Protein 3FG7 (pdb70)

Organism: Homo sapiens (NCBI:txid9606)

InterPro domains:
  IPR003128 Villin headpiece [PF02209] (792-827)
  IPR003128 Villin headpiece [PS51089] (761-827)
  IPR003128 Villin headpiece [SM00153] (792-827)
  IPR007122 Villin/Gelsolin [PR00597] (328-349)
  IPR007122 Villin/Gelsolin [PR00597] (417-433)
  IPR007122 Villin/Gelsolin [PR00597] (442-460)
  IPR007122 Villin/Gelsolin [PR00597] (475-495)
  IPR007122 Villin/Gelsolin [PR00597] (528-548)
  IPR007122 Villin/Gelsolin [PR00597] (587-606)
  IPR007122 Villin/Gelsolin [PR00597] (641-663)
  IPR007122 Villin/Gelsolin [PR00597] (670-689)
  IPR007122 Villin/Gelsolin [PTHR11977] (15-815)
  IPR007122 Villin/Gelsolin [SM00262] (17-114)
  IPR007122 Villin/Gelsolin [SM00262] (135-229)
  IPR007122 Villin/Gelsolin [SM00262] (251-349)
  IPR007122 Villin/Gelsolin [SM00262] (398-495)
  IPR007122 Villin/Gelsolin [SM00262] (515-601)
  IPR007122 Villin/Gelsolin [SM00262] (620-714)
  IPR007123 Gelsolin-like domain [PF00626] (28-108)
  IPR007123 Gelsolin-like domain [PF00626] (147-219)

GO terms:
  GO:0051015 actin filament binding (F, IDA)
  GO:0032432 actin filament bundle (C, IDA)
  GO:0005509 calcium ion binding (F, IDA)
  GO:0005546 phosphatidylinositol-4,5-bisphosphate binding (F, IDA)
  GO:0001726 ruffle (C, IDA)
  GO:0005902 microvillus (C, IDA)
  GO:0030027 lamellipodium (C, IDA)
  GO:0030175 filopodium (C, IDA)
  GO:0009617 response to bacterium (P, IDA)
  GO:0010634 positive regulation of epithelial cell migration (P, IDA)
  GO:0035727 lysophosphatidic acid binding (F, IDA)
  GO:0042803 protein homodimerization activity (F, IDA)
  GO:0030041 actin filament polymerization (P, IDA)
  GO:0030042 actin filament depolymerization (P, IDA)
  GO:0030335 positive regulation of cell migration (P, IDA)
  GO:0032233 positive regulation of actin filament bundle assembly (P, IDA)
  GO:0051014 actin filament severing (P, IDA)
  GO:0051125 regulation of actin nucleation (P, IDA)
  GO:0051693 actin filament capping (P, IDA)
  GO:0060327 cytoplasmic actin-based contraction involved in cell motility (P, IDA)

B-factor: mean 38.8, std 15.21, range [16.57, 81.15]

CATH classification: 3.40.20.10

Foldseek 3Di:
DDDWQKWKWWWDCPVPHTDTDIDPPDAPVVDDQATWMWICRQLAIETEHHVNHDPVRSVVVVVCVLVVQPVPPHPGDPPRYYHYHYPLRHDCVVNVSHPDDDSPDD/DDDWQKWKWWWDCVVPHTDTDIDPPDAPVVDDQATWMWICRQLAIETEHHVNHDPVRSVVVVVCVLVVQPVPPHPGDPPHYYHYHYPLRHDCVVNVSHPDDDSPDD

Solvent-accessible surface area: 12374 Å² total; per-residue (Å²): 187,124,146,50,118,19,118,0,12,21,0,7,27,158,79,64,112,55,55,39,9,55,2,15,58,34,50,10,85,0,4,46,50,78,0,0,0,2,0,9,1,90,84,40,0,2,12,0,24,3,120,115,19,67,109,125,2,72,137,26,0,32,80,22,1,97,110,14,30,153,87,86,58,99,84,20,82,136,144,13,66,60,58,94,3,120,8,52,148,29,46,110,88,0,25,63,84,13,186,73,59,72,108,188,57,102,187,123,147,49,118,18,115,0,11,38,0,7,30,135,92,66,150,55,92,42,74,76,26,108,135,35,66,9,109,47,4,51,48,78,0,0,0,1,0,10,1,95,85,41,1,1,0,0,13,3,120,112,20,68,50,123,2,8,26,25,0,0,31,20,1,43,77,15,30,143,85,85,59,98,84,19,82,138,141,13,65,53,58,57,3,100,8,53,151,29,45,111,87,0,26,64,81,13,189,74,59,70,108,188,57,105

Secondary structure (DSSP, 8-state):
------EEEEEE-TTSS-EEEE-TT--GGG--TTSEEEEE-SS-EEEEE-TT--HHHHHHHHHHHHHHHHHSSSS--TT--EEEEETT---HHHHTTSS---TT--/------EEEEEE-TTSS-EEEE-TT--GGG--TTSEEEEE-SS-EEEEE-TT--HHHHHHHHHHHHHHHHHSSSS--TT--EEEEETT---HHHHTTSS---TT--

Radius of gyration: 18.12 Å; Cα contacts (8 Å, |Δi|>4): 341; chains: 2; bounding box: 54×39×46 Å

Nearest PDB structures (foldseek):
  3fg7-assembly2_B  TM=1.009E+00  e=1.053E-23  Homo sapiens
  3fg6-assembly5_F  TM=9.366E-01  e=2.640E-14  Homo sapiens
  1p8x-assembly2_B  TM=9.468E-01  e=3.195E-14  Homo sapiens
  2fh4-assembly2_B  TM=9.467E-01  e=3.405E-14  Homo sapiens
  8viz-assembly1_G  TM=9.533E-01  e=2.611E-13  Homo sapiens

Sequence (212 aa):
NLVITPRLFECSNKTGRFLATEIPDFNQDDLEEDDVFLLDVWDQVFFWIGKHANEEEKKAAATTAQEYLKTHPSGRDPETPIIVVKQGHEPPTFTGWFLAWDPFKWNLVITPRLFECSNKTGRFLATEIPDFNQDDLEEDDVFLLDVWDQVFFWIGKHANEEEKKAAATTAQEYLKTHPSGRDPETPIIVVKQGHEPPTFTGWFLAWDPFKW

Structure (mmCIF, N/CA/C/O backbone):
data_3FG7
#
_entry.id   3FG7
#
_cell.length_a   47.820
_cell.length_b   47.820
_cell.length_c   98.173
_cell.angle_alpha   90.00
_cell.angle_beta   90.00
_cell.angle_gamma   120.00
#
_symmetry.space_group_name_H-M   'P 31'
#
loop_
_entity.id
_entity.type
_entity.pdbx_description
1 polymer Villin-1
2 water water
#
loop_
_atom_site.group_PDB
_atom_site.id
_atom_site.type_symbol
_atom_site.label_atom_id
_atom_site.label_alt_id
_atom_site.label_comp_id
_atom_site.label_asym_id
_atom_site.label_entity_id
_atom_site.label_seq_id
_atom_site.pdbx_PDB_ins_code
_atom_site.Cartn_x
_atom_site.Cartn_y
_atom_site.Cartn_z
_atom_site.occupancy
_atom_site.B_iso_or_equiv
_atom_site.auth_seq_id
_atom_site.auth_comp_id
_atom_site.auth_asym_id
_atom_site.auth_atom_id
_atom_site.pdbx_PDB_model_num
ATOM 1 N N . ASN A 1 278 ? 11.920 -4.590 25.478 1.00 42.80 614 ASN A N 1
ATOM 2 C CA . ASN A 1 278 ? 10.974 -5.021 24.394 1.00 40.96 614 ASN A CA 1
ATOM 3 C C . ASN A 1 278 ? 10.425 -3.868 23.538 1.00 39.34 614 ASN A C 1
ATOM 4 O O . ASN A 1 278 ? 9.489 -4.056 22.748 1.00 36.94 614 ASN A O 1
ATOM 9 N N . LEU A 1 279 ? 11.001 -2.676 23.689 1.00 37.80 615 LEU A N 1
ATOM 10 C CA . LEU A 1 279 ? 10.533 -1.528 22.913 1.00 37.38 615 LEU A CA 1
ATOM 11 C C . LEU A 1 279 ? 10.953 -1.629 21.455 1.00 36.87 615 LEU A C 1
ATOM 12 O O . LEU A 1 279 ? 12.121 -1.882 21.154 1.00 38.17 615 LEU A O 1
ATOM 17 N N . VAL A 1 280 ? 9.998 -1.467 20.553 1.00 35.44 616 VAL A N 1
ATOM 18 C CA . VAL A 1 280 ? 10.312 -1.436 19.134 1.00 35.24 616 VAL A CA 1
ATOM 19 C C . VAL A 1 280 ? 9.963 -0.047 18.595 1.00 34.50 616 VAL A C 1
ATOM 20 O O . VAL A 1 280 ? 8.804 0.387 18.592 1.00 33.68 616 VAL A O 1
ATOM 24 N N . ILE A 1 281 ? 10.999 0.646 18.147 1.00 34.31 617 ILE A N 1
ATOM 25 C CA . ILE A 1 281 ? 10.911 2.069 17.865 1.00 33.84 617 ILE A CA 1
ATOM 26 C C . ILE A 1 281 ? 11.245 2.300 16.412 1.00 32.83 617 ILE A C 1
ATOM 27 O O . ILE A 1 281 ? 12.368 2.031 16.018 1.00 32.83 617 ILE A O 1
ATOM 32 N N . THR A 1 282 ? 10.267 2.758 15.623 1.00 31.75 618 THR A N 1
ATOM 33 C CA . THR A 1 282 ? 10.536 3.371 14.337 1.00 32.06 618 THR A CA 1
ATOM 34 C C . THR A 1 282 ? 10.653 4.887 14.603 1.00 30.71 618 THR A C 1
ATOM 35 O O . THR A 1 282 ? 9.676 5.536 15.029 1.00 30.63 618 THR A O 1
ATOM 39 N N . PRO A 1 283 ? 11.840 5.454 14.347 1.00 29.51 619 PRO A N 1
ATOM 40 C CA . PRO A 1 283 ? 12.081 6.886 14.608 1.00 28.14 619 PRO A CA 1
ATOM 41 C C . PRO A 1 283 ? 11.195 7.735 13.706 1.00 25.84 619 PRO A C 1
ATOM 42 O O . PRO A 1 283 ? 10.793 7.274 12.641 1.00 24.29 619 PRO A O 1
ATOM 46 N N . ARG A 1 284 ? 10.845 8.939 14.161 1.00 25.37 620 ARG A N 1
ATOM 47 C CA . ARG A 1 284 ? 10.084 9.888 13.371 1.00 26.09 620 ARG A CA 1
ATOM 48 C C . ARG A 1 284 ? 10.933 11.137 13.127 1.00 24.28 620 ARG A C 1
ATOM 49 O O . ARG A 1 284 ? 11.547 11.682 14.072 1.00 23.16 620 ARG A O 1
ATOM 57 N N . LEU A 1 285 ? 10.977 11.577 11.868 1.00 22.83 621 LEU A N 1
ATOM 58 C CA . LEU A 1 285 ? 11.725 12.775 11.504 1.00 21.69 621 LEU A CA 1
ATOM 59 C C . LEU A 1 285 ? 10.757 13.897 11.159 1.00 22.13 621 LEU A C 1
ATOM 60 O O . LEU A 1 285 ? 9.893 13.722 10.317 1.00 21.50 621 LEU A O 1
ATOM 65 N N . PHE A 1 286 ? 10.930 15.050 11.784 1.00 21.90 622 PHE A N 1
ATOM 66 C CA . PHE A 1 286 ? 10.153 16.232 11.437 1.00 23.07 622 PHE A CA 1
ATOM 67 C C . PHE A 1 286 ? 11.033 17.335 10.903 1.00 23.70 622 PHE A C 1
ATOM 68 O O . PHE A 1 286 ? 12.079 17.624 11.478 1.00 23.32 622 PHE A O 1
ATOM 76 N N . GLU A 1 287 ? 10.585 17.972 9.838 1.00 25.02 623 GLU A N 1
ATOM 77 C CA . GLU A 1 287 ? 11.250 19.162 9.330 1.00 27.93 623 GLU A CA 1
ATOM 78 C C . GLU A 1 287 ? 10.512 20.369 9.877 1.00 29.31 623 GLU A C 1
ATOM 79 O O . GLU A 1 287 ? 9.288 20.424 9.820 1.00 29.05 623 GLU A O 1
ATOM 85 N N . CYS A 1 288 ? 11.274 21.322 10.401 1.00 31.00 624 CYS A N 1
ATOM 86 C CA . CYS A 1 288 ? 10.748 22.560 10.934 1.00 34.66 624 CYS A CA 1
ATOM 87 C C . CYS A 1 288 ? 11.251 23.673 10.021 1.00 38.16 624 CYS A C 1
ATOM 88 O O . CYS A 1 288 ? 12.463 23.944 9.971 1.00 38.21 624 CYS A O 1
ATOM 91 N N . SER A 1 289 ? 10.346 24.292 9.272 1.00 43.28 625 SER A N 1
ATOM 92 C CA . SER A 1 289 ? 10.753 25.349 8.334 1.00 48.92 625 SER A CA 1
ATOM 93 C C . SER A 1 289 ? 9.855 26.585 8.330 1.00 52.74 625 SER A C 1
ATOM 94 O O . SER A 1 289 ? 8.626 26.476 8.441 1.00 52.82 625 SER A O 1
ATOM 97 N N . ASN A 1 290 ? 10.495 27.751 8.208 1.00 57.74 626 ASN A N 1
ATOM 98 C CA . ASN A 1 290 ? 9.791 29.033 8.087 1.00 62.60 626 ASN A CA 1
ATOM 99 C C . ASN A 1 290 ? 9.945 29.687 6.704 1.00 65.50 626 ASN A C 1
ATOM 100 O O . ASN A 1 290 ? 9.366 30.751 6.449 1.00 65.95 626 ASN A O 1
ATOM 105 N N . LYS A 1 291 ? 10.709 29.034 5.822 1.00 68.80 627 LYS A N 1
ATOM 106 C CA . LYS A 1 291 ? 10.916 29.492 4.438 1.00 71.82 627 LYS A CA 1
ATOM 107 C C . LYS A 1 291 ? 9.593 29.690 3.683 1.00 73.32 627 LYS A C 1
ATOM 108 O O . LYS A 1 291 ? 9.447 30.638 2.903 1.00 73.74 627 LYS A O 1
ATOM 114 N N . THR A 1 292 ? 8.642 28.791 3.939 1.00 74.77 628 THR A N 1
ATOM 115 C CA . THR A 1 292 ? 7.309 28.799 3.321 1.00 75.85 628 THR A CA 1
ATOM 116 C C . THR A 1 292 ? 6.500 30.087 3.614 1.00 75.99 628 THR A C 1
ATOM 117 O O . THR A 1 292 ? 5.616 30.466 2.842 1.00 76.27 628 THR A O 1
ATOM 121 N N . GLY A 1 293 ? 6.835 30.766 4.710 1.00 75.69 629 GLY A N 1
ATOM 122 C CA . GLY A 1 293 ? 6.111 31.958 5.149 1.00 74.82 629 GLY A CA 1
ATOM 123 C C . GLY A 1 293 ? 5.735 31.819 6.614 1.00 73.89 629 GLY A C 1
ATOM 124 O O . GLY A 1 293 ? 6.259 32.542 7.472 1.00 74.20 629 GLY A O 1
ATOM 125 N N . ARG A 1 294 ? 4.824 30.886 6.896 1.00 72.20 630 ARG A N 1
ATOM 126 C CA . ARG A 1 294 ? 4.491 30.511 8.274 1.00 69.91 630 ARG A CA 1
ATOM 127 C C . ARG A 1 294 ? 5.431 29.406 8.762 1.00 67.09 630 ARG A C 1
ATOM 128 O O . ARG A 1 294 ? 6.334 28.976 8.027 1.00 66.96 630 ARG A O 1
ATOM 136 N N . PHE A 1 295 ? 5.231 28.956 10.000 1.00 63.18 631 PHE A N 1
ATOM 137 C CA . PHE A 1 295 ? 6.070 27.898 10.553 1.00 58.75 631 PHE A CA 1
ATOM 138 C C . PHE A 1 295 ? 5.316 26.599 10.845 1.00 56.31 631 PHE A C 1
ATOM 139 O O . PHE A 1 295 ? 4.405 26.563 11.683 1.00 56.18 631 PHE A O 1
ATOM 147 N N . LEU A 1 296 ? 5.741 25.528 10.171 1.00 52.95 632 LEU A N 1
ATOM 148 C CA . LEU A 1 296 ? 5.192 24.184 10.394 1.00 49.64 632 LEU A CA 1
ATOM 149 C C . LEU A 1 296 ? 6.286 23.167 10.690 1.00 46.26 632 LEU A C 1
ATOM 1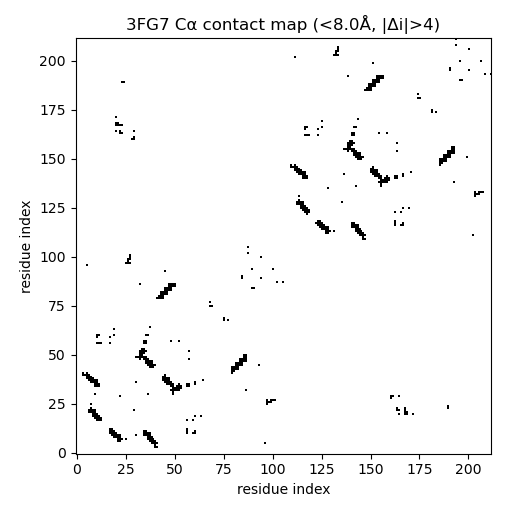50 O O . LEU A 1 296 ? 7.393 23.274 10.162 1.00 45.76 632 LEU A O 1
ATOM 155 N N . ALA A 1 297 ? 5.959 22.191 11.532 1.00 42.67 633 ALA A N 1
ATOM 156 C CA . ALA A 1 297 ? 6.723 20.967 11.644 1.00 39.59 633 ALA A CA 1
ATOM 157 C C . ALA A 1 297 ? 5.984 19.872 10.859 1.00 37.63 633 ALA A C 1
ATOM 158 O O . ALA A 1 297 ? 4.833 19.541 11.152 1.00 37.90 633 ALA A O 1
ATOM 160 N N . THR A 1 298 ? 6.642 19.317 9.852 1.00 34.44 634 THR A N 1
ATOM 161 C CA . THR A 1 298 ? 6.011 18.285 9.025 1.00 32.35 634 THR A CA 1
ATOM 162 C C . THR A 1 298 ? 6.739 16.992 9.276 1.00 29.24 634 THR A C 1
ATOM 163 O O . THR A 1 298 ? 7.944 16.968 9.116 1.00 27.75 634 THR A O 1
ATOM 167 N N . GLU A 1 299 ? 6.023 15.924 9.653 1.00 27.76 635 GLU A N 1
ATOM 168 C CA . GLU A 1 299 ? 6.628 14.612 9.699 1.00 28.23 635 GLU A CA 1
ATOM 169 C C . GLU A 1 299 ? 7.001 14.109 8.280 1.00 27.81 635 GLU A C 1
ATOM 170 O O . GLU A 1 299 ? 6.232 14.286 7.323 1.00 27.94 635 GLU A O 1
ATOM 176 N N . ILE A 1 300 ? 8.198 13.541 8.155 1.00 26.25 636 ILE A N 1
ATOM 177 C CA . ILE A 1 300 ? 8.735 13.138 6.849 1.00 26.31 636 ILE A CA 1
ATOM 178 C C . ILE A 1 300 ? 8.635 11.625 6.720 1.00 26.25 636 ILE A C 1
ATOM 179 O O . ILE A 1 300 ? 9.379 10.902 7.377 1.00 26.06 636 ILE A O 1
ATOM 184 N N . PRO A 1 301 ? 7.703 11.137 5.878 1.00 27.68 637 PRO A N 1
ATOM 185 C CA . PRO A 1 301 ? 7.538 9.697 5.677 1.00 27.82 637 PRO A CA 1
ATOM 186 C C . PRO A 1 301 ? 8.766 9.064 5.049 1.00 27.61 637 PRO A C 1
ATOM 187 O O . PRO A 1 301 ? 9.451 9.721 4.249 1.00 28.14 637 PRO A O 1
ATOM 191 N N . ASP A 1 302 ? 8.993 7.795 5.396 1.00 28.34 638 ASP A N 1
ATOM 192 C CA . ASP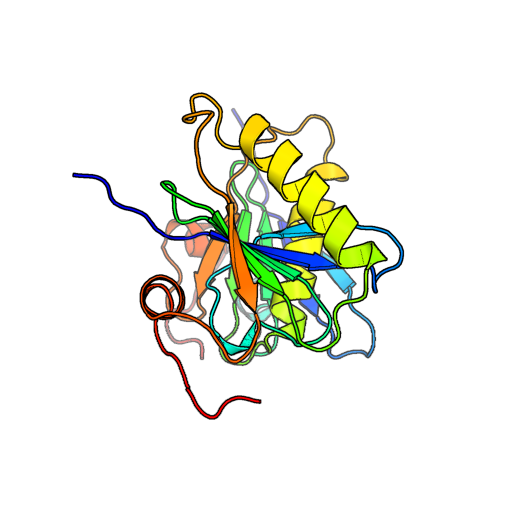 A 1 302 ? 10.190 6.999 5.078 1.00 28.74 638 ASP A CA 1
ATOM 193 C C . ASP A 1 302 ? 11.440 7.847 4.824 1.00 26.94 638 ASP A C 1
ATOM 194 O O . ASP A 1 302 ? 11.988 7.921 3.717 1.00 25.80 638 ASP A O 1
ATOM 199 N N . PHE A 1 303 ? 11.861 8.484 5.908 1.00 24.45 639 PHE A N 1
ATOM 200 C CA . PHE A 1 303 ? 12.892 9.501 5.820 1.00 24.31 639 PHE A CA 1
ATOM 201 C C . PHE A 1 303 ? 14.241 8.869 5.518 1.00 24.42 639 PHE A C 1
ATOM 202 O O . PHE A 1 303 ? 14.488 7.676 5.805 1.00 23.79 639 PHE A O 1
ATOM 210 N N . ASN A 1 304 ? 15.114 9.689 4.950 1.00 24.95 640 ASN A N 1
ATOM 211 C CA . ASN A 1 304 ? 16.480 9.279 4.722 1.00 25.48 640 ASN A CA 1
ATOM 212 C C . ASN A 1 304 ? 17.364 10.512 4.844 1.00 24.66 640 ASN A C 1
ATOM 213 O O . ASN A 1 304 ? 16.869 11.613 5.056 1.00 22.83 640 ASN A O 1
ATOM 218 N N . GLN A 1 305 ? 18.670 10.326 4.672 1.00 24.23 641 GLN A N 1
ATOM 219 C CA . GLN A 1 305 ? 19.609 11.398 4.899 1.00 24.71 641 GLN A CA 1
ATOM 220 C C . GLN A 1 305 ? 19.384 12.537 3.924 1.00 24.76 641 GLN A C 1
ATOM 221 O O . GLN A 1 305 ? 19.602 13.682 4.283 1.00 23.87 641 GLN A O 1
ATOM 227 N N . ASP A 1 306 ? 18.912 12.236 2.710 1.00 26.13 642 ASP A N 1
ATOM 228 C CA . ASP A 1 306 ? 18.712 13.276 1.690 1.00 28.85 642 ASP A CA 1
ATOM 229 C C . ASP A 1 306 ? 17.529 14.198 1.980 1.00 28.74 642 ASP A C 1
ATOM 230 O O . ASP A 1 306 ? 17.385 15.224 1.328 1.00 30.15 642 ASP A O 1
ATOM 235 N N . ASP A 1 307 ? 16.705 13.842 2.968 1.00 27.53 643 ASP A N 1
ATOM 236 C CA . ASP A 1 307 ? 15.629 14.716 3.466 1.00 26.82 643 ASP A CA 1
ATOM 237 C C . ASP A 1 307 ? 16.128 15.880 4.344 1.00 26.46 643 ASP A C 1
ATOM 238 O O . ASP A 1 307 ? 15.469 16.931 4.460 1.00 25.84 643 ASP A O 1
ATOM 243 N N . LEU A 1 308 ? 17.288 15.679 4.960 1.00 26.91 644 LEU A N 1
ATOM 244 C CA . LEU A 1 308 ? 17.964 16.699 5.746 1.00 27.44 644 LEU A CA 1
ATOM 245 C C . LEU A 1 308 ? 18.528 17.771 4.842 1.00 30.14 644 LEU A C 1
ATOM 246 O O . LEU A 1 308 ? 19.044 17.476 3.770 1.00 30.95 644 LEU A O 1
ATOM 251 N N . GLU A 1 309 ? 18.455 19.018 5.281 1.00 31.50 645 GLU A N 1
ATOM 252 C CA . GLU A 1 309 ? 18.885 20.111 4.421 1.00 33.70 645 GLU A CA 1
ATOM 253 C C . GLU A 1 309 ? 19.434 21.253 5.265 1.00 32.47 645 GLU A C 1
ATOM 254 O O . GLU A 1 309 ? 18.967 21.486 6.379 1.00 31.08 645 GLU A O 1
ATOM 260 N N . GLU A 1 310 ? 20.434 21.948 4.724 1.00 32.19 646 GLU A N 1
ATOM 261 C CA . GLU A 1 310 ? 21.199 22.958 5.482 1.00 32.02 646 GLU A CA 1
ATOM 262 C C . GLU A 1 310 ? 20.403 24.121 6.009 1.00 30.44 646 GLU A C 1
ATOM 263 O O . GLU A 1 310 ? 20.842 24.807 6.926 1.00 30.72 646 GLU A O 1
ATOM 269 N N . ASP A 1 311 ? 19.291 24.409 5.362 1.00 30.47 647 ASP A N 1
ATOM 270 C CA . ASP A 1 311 ? 18.500 25.585 5.657 1.00 31.76 647 ASP A CA 1
ATOM 271 C C . ASP A 1 311 ? 17.572 25.469 6.871 1.00 30.06 647 ASP A C 1
ATOM 272 O O . ASP A 1 311 ? 17.066 26.469 7.333 1.00 29.51 647 ASP A O 1
ATOM 277 N N . ASP A 1 312 ? 17.352 24.259 7.379 1.00 29.24 648 ASP A N 1
ATOM 278 C CA . ASP A 1 312 ? 16.246 24.011 8.318 1.00 27.59 648 ASP A CA 1
ATOM 279 C C . ASP A 1 312 ? 16.700 23.318 9.601 1.00 25.10 648 ASP A C 1
ATOM 280 O O . ASP A 1 312 ? 17.814 22.885 9.702 1.00 23.68 648 ASP A O 1
ATOM 285 N N . VAL A 1 313 ? 15.807 23.194 10.569 1.00 23.69 649 VAL A N 1
ATOM 286 C CA . VAL A 1 313 ? 16.086 22.401 11.752 1.00 23.00 649 VAL A CA 1
ATOM 287 C C . VAL A 1 313 ? 15.183 21.178 11.627 1.00 22.27 649 VAL A C 1
ATOM 288 O O . VAL A 1 313 ? 14.065 21.300 11.111 1.00 22.29 649 VAL A O 1
ATOM 292 N N . PHE A 1 314 ? 15.680 20.029 12.081 1.00 21.30 650 PHE A N 1
ATOM 293 C CA . PHE A 1 314 ? 14.936 18.771 12.060 1.00 21.49 650 PHE A CA 1
ATOM 294 C C . PHE A 1 314 ? 14.900 18.164 13.455 1.00 20.80 650 PHE A C 1
ATOM 295 O O . PHE A 1 314 ? 15.862 18.281 14.237 1.00 20.16 650 PHE A O 1
ATOM 303 N N . LEU A 1 315 ? 13.779 17.537 13.765 1.00 19.51 651 LEU A N 1
ATOM 304 C CA . LEU A 1 315 ? 13.638 16.801 15.000 1.00 19.74 651 LEU A CA 1
ATOM 305 C C . LEU A 1 315 ? 13.614 15.338 14.686 1.00 19.85 651 LEU A C 1
ATOM 306 O O . LEU A 1 315 ? 12.788 14.930 13.900 1.00 20.09 651 LEU A O 1
ATOM 311 N N . LEU A 1 316 ? 14.497 14.551 15.300 1.00 20.12 652 LEU A N 1
ATOM 312 C CA . LEU A 1 316 ? 14.459 13.099 15.142 1.00 20.52 652 LEU A CA 1
ATOM 313 C C . LEU A 1 316 ? 14.074 12.488 16.496 1.00 21.09 652 LEU A C 1
ATOM 314 O O . LEU A 1 316 ? 14.879 12.487 17.431 1.00 20.81 652 LEU A O 1
ATOM 319 N N . ASP A 1 317 ? 12.823 12.040 16.570 1.00 21.66 653 ASP A N 1
ATOM 320 C CA . ASP A 1 317 ? 12.200 11.498 17.795 1.00 22.39 653 ASP A CA 1
ATOM 321 C C . ASP A 1 317 ? 12.410 9.997 17.776 1.00 22.92 653 ASP A C 1
ATOM 322 O O . ASP A 1 317 ? 11.954 9.295 16.876 1.00 21.38 653 ASP A O 1
ATOM 327 N N . VAL A 1 318 ? 13.151 9.558 18.778 1.00 24.12 654 VAL A N 1
ATOM 328 C CA . VAL A 1 318 ? 13.675 8.231 18.942 1.00 26.39 654 VAL A CA 1
ATOM 329 C C . VAL A 1 318 ? 13.102 7.643 20.263 1.00 27.15 654 VAL A C 1
ATOM 330 O O . VAL A 1 318 ? 13.620 6.667 20.845 1.00 27.58 654 VAL A O 1
ATOM 334 N N . TRP A 1 319 ? 11.998 8.254 20.679 1.00 28.02 655 TRP A N 1
ATOM 335 C CA . TRP A 1 319 ? 11.246 7.930 21.909 1.00 29.76 655 TRP A CA 1
ATOM 336 C C . TRP A 1 319 ? 11.945 8.350 23.213 1.00 30.85 655 TRP A C 1
ATOM 337 O O . TRP A 1 319 ? 11.433 9.226 23.911 1.00 31.19 655 TRP A O 1
ATOM 348 N N . ASP A 1 320 ? 13.094 7.761 23.539 1.00 33.34 656 ASP A N 1
ATOM 349 C CA . ASP A 1 320 ? 13.778 8.131 24.788 1.00 36.12 656 ASP A CA 1
ATOM 350 C C . ASP A 1 320 ? 14.538 9.439 24.720 1.00 35.24 656 ASP A C 1
ATOM 351 O O . ASP A 1 320 ? 15.012 9.950 25.748 1.00 35.49 656 ASP A O 1
ATOM 356 N N . GLN A 1 321 ? 14.657 9.999 23.516 1.00 32.90 657 GLN A N 1
ATOM 357 C CA . GLN A 1 321 ? 15.183 11.343 23.375 1.00 31.35 657 GLN A CA 1
ATOM 358 C C . GLN A 1 321 ? 14.774 11.853 22.024 1.00 28.67 657 GLN A C 1
ATOM 359 O O . GLN A 1 321 ? 14.359 11.077 21.160 1.00 26.32 657 GLN A O 1
ATOM 365 N N . VAL A 1 322 ? 14.914 13.164 21.860 1.00 26.48 658 VAL A N 1
ATOM 366 C CA . VAL A 1 322 ? 14.657 13.846 20.603 1.00 24.88 658 VAL A CA 1
ATOM 367 C C . VAL A 1 322 ? 15.956 14.559 20.220 1.00 23.93 658 VAL A C 1
ATOM 368 O O . VAL A 1 322 ? 16.488 15.374 20.986 1.00 23.95 658 VAL A O 1
ATOM 372 N N . PHE A 1 323 ? 16.462 14.233 19.039 1.00 21.42 659 PHE A N 1
ATOM 373 C CA . PHE A 1 323 ? 17.593 14.936 18.495 1.00 21.33 659 PHE A CA 1
ATOM 374 C C . PHE A 1 323 ? 17.107 16.192 17.828 1.00 20.82 659 PHE A C 1
ATOM 375 O O . PHE A 1 323 ? 16.094 16.184 17.117 1.00 20.77 659 PHE A O 1
ATOM 383 N N . PHE A 1 324 ? 17.813 17.288 18.086 1.00 21.05 660 PHE A N 1
ATOM 384 C CA . PHE A 1 324 ? 17.463 18.591 17.530 1.00 21.57 660 PHE A CA 1
ATOM 385 C C . PHE A 1 324 ? 18.597 18.908 16.545 1.00 21.87 660 PHE A C 1
ATOM 386 O O . PHE A 1 324 ? 19.691 19.337 16.965 1.00 21.63 660 PHE A O 1
ATOM 394 N N . TRP A 1 325 ? 18.360 18.669 15.248 1.00 20.92 661 TRP A N 1
ATOM 395 C CA . TRP A 1 325 ? 19.454 18.712 14.260 1.00 20.33 661 TRP A CA 1
ATOM 396 C C . TRP A 1 325 ? 19.431 20.071 13.615 1.00 20.44 661 TRP A C 1
ATOM 397 O O . TRP A 1 325 ? 18.393 20.486 13.113 1.00 20.22 661 TRP A O 1
ATOM 408 N N . ILE A 1 326 ? 20.565 20.772 13.629 1.00 20.68 662 ILE A N 1
ATOM 409 C CA . ILE A 1 326 ? 20.587 22.159 13.174 1.00 22.14 662 ILE A CA 1
ATOM 410 C C . ILE A 1 326 ? 21.412 22.263 11.885 1.00 22.16 662 ILE A C 1
ATOM 411 O O . ILE A 1 326 ? 22.613 21.994 11.909 1.00 23.24 662 ILE A O 1
ATOM 416 N N . GLY A 1 327 ? 20.771 22.658 10.797 1.00 22.89 663 GLY A N 1
ATOM 417 C CA . GLY A 1 327 ? 21.449 22.793 9.522 1.00 26.21 663 GLY A CA 1
ATOM 418 C C . GLY A 1 327 ? 22.375 24.004 9.581 1.00 28.80 663 GLY A C 1
ATOM 419 O O . GLY A 1 327 ? 22.095 24.967 10.323 1.00 27.62 663 GLY A O 1
ATOM 420 N N . LYS A 1 328 ? 23.463 23.932 8.805 1.00 31.13 664 LYS A N 1
ATOM 421 C CA . LYS A 1 328 ? 24.514 24.964 8.673 1.00 34.76 664 LYS A CA 1
ATOM 422 C C . LYS A 1 328 ? 23.992 26.366 8.491 1.00 34.58 664 LYS A C 1
ATOM 423 O O . LYS A 1 328 ? 24.608 27.322 8.977 1.00 35.67 664 LYS A O 1
ATOM 429 N N . HIS A 1 329 ? 22.890 26.488 7.763 1.00 34.06 665 HIS A N 1
ATOM 430 C CA . HIS A 1 329 ? 22.341 27.776 7.374 1.00 34.74 665 HIS A CA 1
ATOM 431 C C . HIS A 1 329 ? 20.952 28.036 7.934 1.00 33.78 665 HIS A C 1
ATOM 432 O O . HIS A 1 329 ? 20.209 28.847 7.393 1.00 33.24 665 HIS A O 1
ATOM 439 N N . ALA A 1 330 ? 20.578 27.312 8.988 1.00 33.04 666 ALA A N 1
ATOM 440 C CA . ALA A 1 330 ? 19.337 27.603 9.681 1.00 33.77 666 ALA A CA 1
ATOM 441 C C . ALA A 1 330 ? 19.472 28.980 10.336 1.00 34.70 666 ALA A C 1
ATOM 442 O O . ALA A 1 330 ? 20.500 29.281 10.931 1.00 35.78 666 ALA A O 1
ATOM 444 N N . ASN A 1 331 ? 18.443 29.809 10.226 1.00 36.84 667 ASN A N 1
ATOM 445 C CA . ASN A 1 331 ? 18.440 31.113 10.903 1.00 38.82 667 ASN A CA 1
ATOM 446 C C . ASN A 1 331 ? 17.961 31.013 12.364 1.00 38.95 667 ASN A C 1
ATOM 447 O O . ASN A 1 331 ? 17.355 30.008 12.760 1.00 37.78 667 ASN A O 1
ATOM 452 N N . GLU A 1 332 ? 18.245 32.042 13.173 1.00 39.98 668 GLU A N 1
ATOM 453 C CA . GLU A 1 332 ? 17.860 32.011 14.596 1.00 40.97 668 GLU A CA 1
ATOM 454 C C . GLU A 1 332 ? 16.338 31.896 14.759 1.00 40.97 668 GLU A C 1
ATOM 455 O O . GLU A 1 332 ? 15.842 31.248 15.676 1.00 40.68 668 GLU A O 1
ATOM 461 N N . GLU A 1 333 ? 15.602 32.520 13.853 1.00 41.52 669 GLU A N 1
ATOM 462 C CA . GLU A 1 333 ? 14.137 32.556 13.912 1.00 43.89 669 GLU A CA 1
ATOM 463 C C . GLU A 1 333 ? 13.541 31.148 13.785 1.00 40.53 669 GLU A C 1
ATOM 464 O O . GLU A 1 333 ? 12.601 30.790 14.483 1.00 39.83 669 GLU A O 1
ATOM 470 N N . GLU A 1 334 ? 14.135 30.341 12.906 1.00 38.95 670 GLU A N 1
ATOM 471 C CA . GLU A 1 334 ? 13.666 28.987 12.645 1.00 36.57 670 GLU A CA 1
ATOM 472 C C . GLU A 1 334 ? 14.029 28.044 13.752 1.00 33.60 670 GLU A C 1
ATOM 473 O O . GLU A 1 334 ? 13.268 27.143 14.093 1.00 32.48 670 GLU A O 1
ATOM 479 N N . LYS A 1 335 ? 15.224 28.249 14.289 1.00 31.40 671 LYS A N 1
ATOM 480 C CA . LYS A 1 335 ? 15.707 27.449 15.396 1.00 30.47 671 LYS A CA 1
ATOM 481 C C . LYS A 1 335 ? 14.811 27.612 16.610 1.00 30.25 671 LYS A C 1
ATOM 482 O O . LYS A 1 335 ? 14.432 26.644 17.257 1.00 28.88 671 LYS A O 1
ATOM 488 N N . LYS A 1 336 ? 14.486 28.859 16.919 1.00 32.08 672 LYS A N 1
ATOM 489 C CA . LYS A 1 336 ? 13.617 29.172 18.045 1.00 33.51 672 LYS A CA 1
ATOM 490 C C . LYS A 1 336 ? 12.219 28.610 17.830 1.00 33.92 672 LYS A C 1
ATOM 491 O O . LYS A 1 336 ? 11.653 27.968 18.722 1.00 34.55 672 LYS A O 1
ATOM 497 N N . ALA A 1 337 ? 11.688 28.802 16.626 1.00 34.89 673 ALA A N 1
ATOM 498 C CA . ALA A 1 337 ? 10.414 28.218 16.256 1.00 34.81 673 ALA A CA 1
ATOM 499 C C . ALA A 1 337 ? 10.432 26.701 16.458 1.00 34.60 673 ALA A C 1
ATOM 500 O O . ALA A 1 337 ? 9.497 26.147 17.037 1.00 34.84 673 ALA A O 1
ATOM 502 N N . ALA A 1 338 ? 11.511 26.037 16.026 1.00 33.25 674 ALA A N 1
ATOM 503 C CA . ALA A 1 338 ? 11.642 24.571 16.182 1.00 31.59 674 ALA A CA 1
ATOM 504 C C . ALA A 1 338 ? 11.727 24.148 17.621 1.00 30.71 674 ALA A C 1
ATOM 505 O O . ALA A 1 338 ? 11.298 23.057 17.979 1.00 30.53 674 ALA A O 1
ATOM 507 N N . ALA A 1 339 ? 12.347 24.996 18.441 1.00 29.88 675 ALA A N 1
ATOM 508 C CA . ALA A 1 339 ? 12.508 24.698 19.861 1.00 30.24 675 ALA A CA 1
ATOM 509 C C . ALA A 1 339 ? 11.139 24.676 20.526 1.00 30.22 675 ALA A C 1
ATOM 510 O O . ALA A 1 339 ? 10.863 23.829 21.370 1.00 29.54 675 ALA A O 1
ATOM 512 N N . THR A 1 340 ? 10.305 25.635 20.146 1.00 32.52 676 THR A N 1
ATOM 513 C CA . THR A 1 340 ? 8.931 25.711 20.654 1.00 35.85 676 THR A CA 1
ATOM 514 C C . THR A 1 340 ? 8.131 24.520 20.166 1.00 36.56 676 THR A C 1
ATOM 515 O O . THR A 1 340 ? 7.477 23.844 20.959 1.00 37.68 676 THR A O 1
ATOM 519 N N . THR A 1 341 ? 8.232 24.199 18.880 1.00 37.71 677 THR A N 1
ATOM 520 C CA . THR A 1 341 ? 7.493 23.022 18.390 1.00 38.26 677 THR A CA 1
ATOM 521 C C . THR A 1 341 ? 7.938 21.768 19.118 1.00 37.97 677 THR A C 1
ATOM 522 O O . THR A 1 341 ? 7.102 20.957 19.493 1.00 38.19 677 THR A O 1
ATOM 526 N N . ALA A 1 342 ? 9.235 21.628 19.381 1.00 38.63 678 ALA A N 1
ATOM 527 C CA . ALA A 1 342 ? 9.749 20.460 20.089 1.00 39.71 678 ALA A CA 1
ATOM 528 C C . ALA A 1 342 ? 9.209 20.347 21.504 1.00 41.67 678 ALA A C 1
ATOM 529 O O . ALA A 1 342 ? 8.862 19.252 21.965 1.00 42.02 678 ALA A O 1
ATOM 531 N N . GLN A 1 343 ? 9.162 21.481 22.201 1.00 43.60 679 GLN A N 1
ATOM 532 C CA . GLN A 1 343 ? 8.623 21.533 23.558 1.00 45.80 679 GLN A CA 1
ATOM 533 C C . GLN A 1 343 ? 7.094 21.376 23.595 1.00 46.73 679 GLN A C 1
ATOM 534 O O . GLN A 1 343 ? 6.587 20.683 24.465 1.00 47.08 679 GLN A O 1
ATOM 540 N N . GLU A 1 344 ? 6.387 21.996 22.648 1.00 48.38 680 GLU A N 1
ATOM 541 C CA . GLU A 1 344 ? 4.939 21.760 22.403 1.00 50.69 680 GLU A CA 1
ATOM 542 C C . GLU A 1 344 ? 4.618 20.327 21.960 1.00 49.93 680 GLU A C 1
ATOM 543 O O . GLU A 1 344 ? 3.714 19.697 22.506 1.00 49.94 680 GLU A O 1
ATOM 549 N N . TYR A 1 345 ? 5.334 19.861 20.932 1.00 49.83 681 TYR A N 1
ATOM 550 C CA . TYR A 1 345 ? 5.236 18.499 20.386 1.00 50.23 681 TYR A CA 1
ATOM 551 C C . TYR A 1 345 ? 5.286 17.420 21.471 1.00 51.83 681 TYR A C 1
ATOM 552 O O . TYR A 1 345 ? 4.390 16.585 21.522 1.00 51.45 681 TYR A O 1
ATOM 561 N N . LEU A 1 346 ? 6.310 17.472 22.336 1.00 54.62 682 LEU A N 1
ATOM 562 C CA . LEU A 1 346 ? 6.482 16.566 23.503 1.00 57.82 682 LEU A CA 1
ATOM 563 C C . LEU A 1 346 ? 5.287 16.483 24.473 1.00 60.72 682 LEU A C 1
ATOM 564 O O . LEU A 1 346 ? 5.179 15.526 25.256 1.00 60.99 682 LEU A O 1
ATOM 569 N N . LYS A 1 347 ? 4.411 17.492 24.436 1.00 64.08 683 LYS A N 1
ATOM 570 C CA . LYS A 1 347 ? 3.145 17.462 25.188 1.00 66.86 683 LYS A CA 1
ATOM 571 C C . LYS A 1 347 ? 2.096 16.694 24.387 1.00 68.37 683 LYS A C 1
ATOM 572 O O . LYS A 1 347 ? 1.717 15.585 24.762 1.00 68.86 683 LYS A O 1
ATOM 578 N N . THR A 1 348 ? 1.657 17.269 23.266 1.00 69.90 684 THR A N 1
ATOM 579 C CA . THR A 1 348 ? 0.585 16.673 22.452 1.00 71.36 684 THR A CA 1
ATOM 580 C C . THR A 1 348 ? 0.802 15.201 22.006 1.00 72.10 684 THR A C 1
ATOM 581 O O . THR A 1 348 ? 0.030 14.327 22.411 1.00 71.94 684 THR A O 1
ATOM 585 N N . HIS A 1 349 ? 1.846 14.930 21.214 1.00 73.06 685 HIS A N 1
ATOM 586 C CA . HIS A 1 349 ? 2.074 13.575 20.652 1.00 73.82 685 HIS A CA 1
ATOM 587 C C . HIS A 1 349 ? 3.393 12.856 21.025 1.00 74.04 685 HIS A C 1
ATOM 588 O O . HIS A 1 349 ? 4.481 13.378 20.781 1.00 74.02 685 HIS A O 1
ATOM 595 N N . PRO A 1 350 ? 3.294 11.657 21.639 1.00 74.38 686 PRO A N 1
ATOM 596 C CA . PRO A 1 350 ? 2.093 11.046 22.220 1.00 74.71 686 PRO A CA 1
ATOM 597 C C . PRO A 1 350 ? 1.894 11.415 23.694 1.00 74.95 686 PRO A C 1
ATOM 598 O O . PRO A 1 350 ? 2.869 11.663 24.403 1.00 74.68 686 PRO A O 1
ATOM 602 N N . SER A 1 351 ? 0.640 11.460 24.140 1.00 75.42 687 SER A N 1
ATOM 603 C CA . SER A 1 351 ? 0.329 11.649 25.564 1.00 75.70 687 SER A CA 1
ATOM 604 C C . SER A 1 351 ? 0.713 10.404 26.375 1.00 75.41 687 SER A C 1
ATOM 605 O O . SER A 1 351 ? 0.672 9.282 25.859 1.00 75.59 687 SER A O 1
ATOM 608 N N . GLY A 1 352 ? 1.085 10.613 27.637 1.00 74.66 688 GLY A N 1
ATOM 609 C CA . GLY A 1 352 ? 1.584 9.530 28.491 1.00 73.30 688 GLY A CA 1
ATOM 610 C C . GLY A 1 352 ? 3.072 9.327 28.304 1.00 72.15 688 GLY A C 1
ATOM 611 O O . GLY A 1 352 ? 3.599 8.214 28.417 1.00 72.32 688 GLY A O 1
ATOM 612 N N . ARG A 1 353 ? 3.753 10.427 28.025 1.00 70.52 689 ARG A N 1
ATOM 613 C CA . ARG A 1 353 ? 5.150 10.379 27.677 1.00 68.54 689 ARG A CA 1
ATOM 614 C C . ARG A 1 353 ? 6.019 11.072 28.724 1.00 68.42 689 ARG A C 1
ATOM 615 O O . ARG A 1 353 ? 5.822 12.247 29.033 1.00 68.22 689 ARG A O 1
ATOM 623 N N . ASP A 1 354 ? 6.969 10.312 29.257 1.00 68.24 690 ASP A N 1
ATOM 624 C CA . ASP A 1 354 ? 8.025 10.804 30.148 1.00 67.89 690 ASP A CA 1
ATOM 625 C C . ASP A 1 354 ? 8.372 12.291 29.928 1.00 66.94 690 ASP A C 1
ATOM 626 O O . ASP A 1 354 ? 8.926 12.648 28.880 1.00 67.09 690 ASP A O 1
ATOM 631 N N . PRO A 1 355 ? 8.044 13.161 30.911 1.00 65.73 691 PRO A N 1
ATOM 632 C CA . PRO A 1 355 ? 8.312 14.614 30.816 1.00 64.37 691 PRO A CA 1
ATOM 633 C C . PRO A 1 355 ? 9.800 14.988 30.820 1.00 62.74 691 PRO A C 1
ATOM 634 O O . PRO A 1 355 ? 10.162 16.072 30.350 1.00 62.37 691 PRO A O 1
ATOM 638 N N . GLU A 1 356 ? 10.641 14.098 31.347 1.00 60.68 692 GLU A N 1
ATOM 639 C CA . GLU A 1 356 ? 12.096 14.273 31.311 1.00 58.91 692 GLU A CA 1
ATOM 640 C C . GLU A 1 356 ? 12.766 13.615 30.077 1.00 55.51 692 GLU A C 1
ATOM 641 O O . GLU A 1 356 ? 13.880 13.079 30.171 1.00 55.50 692 GLU A O 1
ATOM 647 N N . THR A 1 357 ? 12.081 13.658 28.934 1.00 50.85 693 THR A N 1
ATOM 648 C CA . THR A 1 357 ? 12.664 13.227 27.659 1.00 46.71 693 THR A CA 1
ATOM 649 C C . THR A 1 357 ? 13.624 14.324 27.166 1.00 42.79 693 THR A C 1
ATOM 650 O O . THR A 1 357 ? 13.188 15.423 26.825 1.00 41.60 693 THR A O 1
ATOM 654 N N . PRO A 1 358 ? 14.936 14.033 27.155 1.00 40.09 694 PRO A N 1
ATOM 655 C CA . PRO A 1 358 ? 15.918 15.038 26.745 1.00 38.19 694 PRO A CA 1
ATOM 656 C C . PRO A 1 358 ? 15.877 15.395 25.256 1.00 36.18 694 PRO A C 1
ATOM 657 O O . PRO A 1 358 ? 15.573 14.546 24.397 1.00 34.55 694 PRO A O 1
ATOM 661 N N . ILE A 1 359 ? 16.191 16.658 24.976 1.00 34.74 695 ILE A N 1
ATOM 662 C CA . ILE A 1 359 ? 16.396 17.141 23.621 1.00 33.23 695 ILE A CA 1
ATOM 663 C C . ILE A 1 359 ? 17.900 17.289 23.449 1.00 32.34 695 ILE A C 1
ATOM 664 O O . ILE A 1 359 ? 18.559 17.982 24.234 1.00 32.81 695 ILE A O 1
ATOM 669 N N . ILE A 1 360 ? 18.442 16.600 22.443 1.00 30.24 696 ILE A N 1
ATOM 670 C CA . ILE A 1 360 ? 19.888 16.537 22.218 1.00 27.58 696 ILE A CA 1
ATOM 671 C C . ILE A 1 360 ? 20.243 17.291 20.954 1.00 26.35 696 ILE A C 1
ATOM 672 O O . ILE A 1 360 ? 19.791 16.927 19.862 1.00 23.81 696 ILE A O 1
ATOM 677 N N . VAL A 1 361 ? 21.034 18.351 21.112 1.00 25.35 697 VAL A N 1
ATOM 678 C CA . VAL A 1 361 ? 21.472 19.188 20.016 1.00 26.52 697 VAL A CA 1
ATOM 679 C C . VAL A 1 361 ? 22.500 18.470 19.138 1.00 27.20 6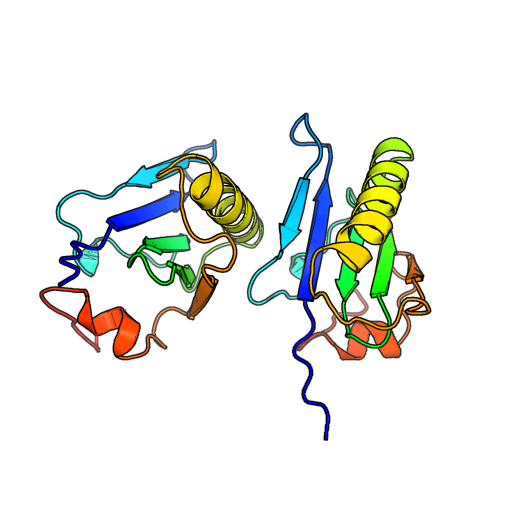97 VAL A C 1
ATOM 680 O O . VAL A 1 361 ? 23.488 17.875 19.613 1.00 27.60 697 VAL A O 1
ATOM 684 N N . VAL A 1 362 ? 22.239 18.497 17.847 1.00 26.27 698 VAL A N 1
ATOM 685 C CA . VAL A 1 362 ? 23.134 17.883 16.889 1.00 26.63 698 VAL A CA 1
ATOM 686 C C . VAL A 1 362 ? 23.370 18.935 15.830 1.00 26.15 698 VAL A C 1
ATOM 687 O O . VAL A 1 362 ? 22.425 19.546 15.326 1.00 25.80 698 VAL A O 1
ATOM 691 N N . LYS A 1 363 ? 24.629 19.207 15.529 1.00 26.77 699 LYS A N 1
ATOM 692 C CA . LYS A 1 363 ? 24.885 20.167 14.442 1.00 27.75 699 LYS A CA 1
ATOM 693 C C . LYS A 1 363 ? 25.262 19.431 13.170 1.00 27.75 699 LYS A C 1
ATOM 694 O O . LYS A 1 363 ? 25.983 18.443 13.205 1.00 26.93 699 LYS A O 1
ATOM 700 N N . GLN A 1 364 ? 24.787 19.936 12.052 1.00 28.79 700 GLN A N 1
ATOM 701 C CA . GLN A 1 364 ? 25.066 19.332 10.785 1.00 31.85 700 GLN A CA 1
ATOM 702 C C . GLN A 1 364 ? 26.566 19.098 10.601 1.00 33.59 700 GLN A C 1
ATOM 703 O O . GLN A 1 364 ? 27.378 20.009 10.829 1.00 33.68 700 GLN A O 1
ATOM 709 N N . GLY A 1 365 ? 26.913 17.875 10.199 1.00 35.18 701 GLY A N 1
ATOM 710 C CA . GLY A 1 365 ? 28.277 17.517 9.861 1.00 35.98 701 GLY A CA 1
ATOM 711 C C . GLY A 1 365 ? 29.037 17.096 11.085 1.00 37.08 701 GLY A C 1
ATOM 712 O O . GLY A 1 365 ? 30.188 16.708 10.972 1.00 38.68 701 GLY A O 1
ATOM 713 N N . HIS A 1 366 ? 28.397 17.161 12.254 1.00 36.56 702 HIS A N 1
ATOM 714 C CA . HIS A 1 366 ? 29.004 16.735 13.510 1.00 36.31 702 HIS A CA 1
ATOM 715 C C . HIS A 1 366 ? 28.114 15.709 14.193 1.00 35.21 702 HIS A C 1
ATOM 716 O O . HIS A 1 366 ? 28.096 15.616 15.422 1.00 35.22 702 HIS A O 1
ATOM 723 N N . GLU A 1 367 ? 27.366 14.933 13.404 1.00 33.91 703 GLU A N 1
ATOM 724 C CA . GLU A 1 367 ? 26.345 14.020 13.965 1.00 32.76 703 GLU A CA 1
ATOM 725 C C . GLU A 1 367 ? 27.012 12.852 14.660 1.00 33.07 703 GLU A C 1
ATOM 726 O O . GLU A 1 367 ? 27.898 12.242 14.085 1.00 33.35 703 GLU A O 1
ATOM 732 N N . PRO A 1 368 ? 26.596 12.538 15.901 1.00 33.73 704 PRO A N 1
ATOM 733 C CA . PRO A 1 368 ? 27.123 11.359 16.574 1.00 34.23 704 PRO A CA 1
ATOM 734 C C . PRO A 1 368 ? 26.475 10.101 16.022 1.00 34.52 704 PRO A C 1
ATOM 735 O O . PRO A 1 368 ? 25.364 10.173 15.487 1.00 32.91 704 PRO A O 1
ATOM 739 N N . PRO A 1 369 ? 27.139 8.946 16.201 1.00 35.24 705 PRO A N 1
ATOM 740 C CA . PRO A 1 369 ? 26.626 7.620 15.841 1.00 34.71 705 PRO A CA 1
ATOM 741 C C . PRO A 1 369 ? 25.260 7.263 16.443 1.00 33.64 705 PRO A C 1
ATOM 742 O O . PRO A 1 369 ? 24.508 6.521 15.815 1.00 32.37 705 PRO A O 1
ATOM 746 N N . THR A 1 370 ? 24.940 7.754 17.645 1.00 32.79 706 THR A N 1
ATOM 747 C CA . THR A 1 370 ? 23.585 7.531 18.218 1.00 32.56 706 THR A CA 1
ATOM 748 C C . THR A 1 370 ? 22.500 8.163 17.338 1.00 30.75 706 THR A C 1
ATOM 749 O O . THR A 1 370 ? 21.361 7.709 17.372 1.00 31.13 706 THR A O 1
ATOM 753 N N . PHE A 1 371 ? 22.865 9.216 16.594 1.00 28.05 707 PHE A N 1
ATOM 754 C CA . PHE A 1 371 ? 21.992 9.874 15.581 1.00 25.98 707 PHE A CA 1
ATOM 755 C C . PHE A 1 371 ? 21.976 9.155 14.232 1.00 25.94 707 PHE A C 1
ATOM 756 O O . PHE A 1 371 ? 20.929 8.765 13.738 1.00 26.10 707 PHE A O 1
ATOM 764 N N . THR A 1 372 ? 23.150 8.986 13.626 1.00 25.36 708 THR A N 1
ATOM 765 C CA . THR A 1 372 ? 23.224 8.449 12.271 1.00 25.61 708 THR A CA 1
ATOM 766 C C . THR A 1 372 ? 22.744 7.007 12.228 1.00 26.07 708 THR A C 1
ATOM 767 O O . THR A 1 372 ? 22.249 6.567 11.207 1.00 26.35 708 THR A O 1
ATOM 771 N N . GLY A 1 373 ? 22.877 6.303 13.353 1.00 26.56 709 GLY A N 1
ATOM 772 C CA . GLY A 1 373 ? 22.480 4.900 13.488 1.00 27.76 709 GLY A CA 1
ATOM 773 C C . GLY A 1 373 ? 21.011 4.661 13.174 1.00 28.61 709 GLY A C 1
ATOM 774 O O . GLY A 1 373 ? 20.617 3.549 12.865 1.00 28.74 709 GLY A O 1
ATOM 775 N N . TRP A 1 374 ? 20.196 5.712 13.245 1.00 28.10 710 TRP A N 1
ATOM 776 C CA . TRP A 1 374 ? 18.763 5.594 12.971 1.00 27.88 710 TRP A CA 1
ATOM 777 C C . TRP A 1 374 ? 18.385 5.681 11.507 1.00 28.00 710 TRP A C 1
ATOM 778 O O . TRP A 1 374 ? 17.241 5.419 11.147 1.00 28.81 710 TRP A O 1
ATOM 789 N N . PHE A 1 375 ? 19.350 6.035 10.661 1.00 27.15 711 PHE A N 1
ATOM 790 C CA . PHE A 1 375 ? 19.144 6.109 9.239 1.00 27.76 711 PHE A CA 1
ATOM 791 C C . PHE A 1 375 ? 19.523 4.773 8.573 1.00 29.59 711 PHE A C 1
ATOM 792 O O . PHE A 1 375 ? 20.511 4.163 8.955 1.00 29.73 711 PHE A O 1
ATOM 800 N N . LEU A 1 376 ? 18.730 4.325 7.593 1.00 32.65 712 LEU A N 1
ATOM 801 C CA . LEU A 1 376 ? 19.054 3.099 6.829 1.00 34.03 712 LEU A CA 1
ATOM 802 C C . LEU A 1 376 ? 20.463 3.193 6.243 1.00 31.79 712 LEU A C 1
ATOM 803 O O . LEU A 1 376 ? 21.248 2.251 6.370 1.00 32.11 712 LEU A O 1
ATOM 808 N N . ALA A 1 377 ? 20.764 4.339 5.614 1.00 29.64 713 ALA A N 1
ATOM 809 C CA . ALA A 1 377 ? 22.090 4.633 5.016 1.00 28.05 713 ALA A CA 1
ATOM 810 C C . ALA A 1 377 ? 22.559 6.022 5.429 1.00 26.95 713 ALA A C 1
ATOM 811 O O . ALA A 1 377 ? 21.777 6.973 5.407 1.00 26.53 713 ALA A O 1
ATOM 813 N N . TRP A 1 378 ? 23.830 6.129 5.791 1.00 26.04 714 TRP A N 1
ATOM 814 C CA . TRP A 1 378 ? 24.445 7.429 6.059 1.00 25.21 714 TRP A CA 1
ATOM 815 C C . TRP A 1 378 ? 25.702 7.627 5.204 1.00 24.74 714 TRP A C 1
ATOM 816 O O . TRP A 1 378 ? 26.671 6.882 5.346 1.00 24.34 714 TRP A O 1
ATOM 827 N N . ASP A 1 379 ? 25.698 8.656 4.367 1.00 24.43 715 ASP A N 1
ATOM 828 C CA . ASP A 1 379 ? 26.910 9.062 3.648 1.00 25.33 715 ASP A CA 1
ATOM 829 C C . ASP A 1 379 ? 27.663 10.186 4.393 1.00 25.52 715 ASP A C 1
ATOM 830 O O . ASP A 1 379 ? 27.221 11.344 4.402 1.00 24.51 715 ASP A O 1
ATOM 835 N N . PRO A 1 380 ? 28.826 9.844 4.978 1.00 26.73 716 PRO A N 1
ATOM 836 C CA . PRO A 1 380 ? 29.594 10.784 5.764 1.00 27.76 716 PRO A CA 1
ATOM 837 C C . PRO A 1 380 ? 30.216 11.914 4.935 1.00 28.38 716 PRO A C 1
ATOM 838 O O . PRO A 1 380 ? 30.630 12.911 5.517 1.00 29.50 716 PRO A O 1
ATOM 842 N N . PHE A 1 381 ? 30.234 11.782 3.599 1.00 28.30 717 PHE A N 1
ATOM 843 C CA . PHE A 1 381 ? 30.716 12.837 2.687 1.00 28.84 717 PHE A CA 1
ATOM 844 C C . PHE A 1 381 ? 29.613 13.695 2.082 1.00 30.08 717 PHE A C 1
ATOM 845 O O . PHE A 1 381 ? 29.877 14.460 1.135 1.00 31.05 717 PHE A O 1
ATOM 853 N N . LYS A 1 382 ? 28.378 13.543 2.562 1.00 29.90 718 LYS A N 1
ATOM 854 C CA . LYS A 1 382 ? 27.315 14.396 2.086 1.00 32.60 718 LYS A CA 1
ATOM 855 C C . LYS A 1 382 ? 27.618 15.806 2.611 1.00 34.73 718 LYS A C 1
ATOM 856 O O . LYS A 1 382 ? 28.060 15.968 3.759 1.00 36.33 718 LYS A O 1
ATOM 862 N N . TRP A 1 383 ? 27.382 16.810 1.786 1.00 37.64 719 TRP A N 1
ATOM 863 C CA . TRP A 1 383 ? 27.580 18.229 2.171 1.00 40.82 719 TRP A CA 1
ATOM 864 C C . TRP A 1 383 ? 29.061 18.597 2.178 1.00 42.36 719 TRP A C 1
ATOM 865 O O . TRP A 1 383 ? 29.474 19.484 1.424 1.00 44.97 719 TRP A O 1
ATOM 876 N N . ASN B 1 278 ? -21.946 1.174 9.073 1.00 42.86 614 ASN B N 1
ATOM 877 C CA . ASN B 1 278 ? -22.779 1.781 7.986 1.00 40.90 614 ASN B CA 1
ATOM 878 C C . ASN B 1 278 ? -22.049 2.830 7.136 1.00 39.12 614 ASN B C 1
ATOM 879 O O . ASN B 1 278 ? -22.679 3.560 6.358 1.00 37.11 614 ASN B O 1
ATOM 884 N N . LEU B 1 279 ? -20.726 2.912 7.284 1.00 37.79 615 LEU B N 1
ATOM 885 C CA . LEU B 1 279 ? -19.967 3.901 6.522 1.00 37.34 615 LEU B CA 1
ATOM 886 C C . LEU B 1 279 ? -19.840 3.488 5.065 1.00 36.90 615 LEU B C 1
ATOM 887 O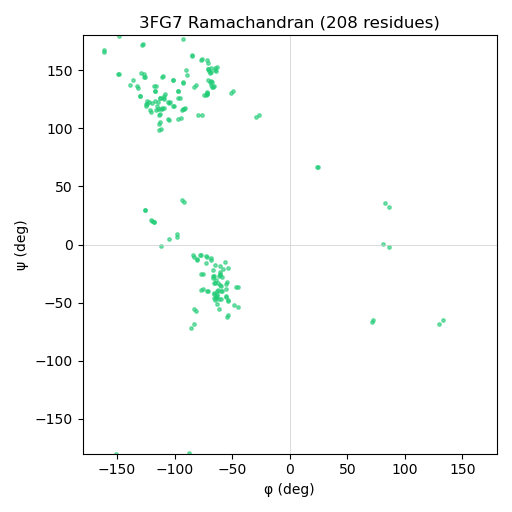 O . LEU B 1 279 ? -19.457 2.356 4.769 1.00 38.17 615 LEU B O 1
ATOM 892 N N . VAL B 1 280 ? -20.189 4.390 4.165 1.00 35.43 616 VAL B N 1
ATOM 893 C CA . VAL B 1 280 ? -19.995 4.142 2.743 1.00 35.01 616 VAL B CA 1
ATOM 894 C C . VAL B 1 280 ? -18.967 5.132 2.208 1.00 34.59 616 VAL B C 1
ATOM 895 O O . VAL B 1 280 ? -19.169 6.350 2.214 1.00 33.63 616 VAL B O 1
ATOM 899 N N . ILE B 1 281 ? -17.852 4.585 1.748 1.00 34.31 617 ILE B N 1
ATOM 900 C CA . ILE B 1 281 ? -16.667 5.379 1.474 1.00 33.78 617 ILE B CA 1
ATOM 901 C C . ILE B 1 281 ? -16.295 5.207 0.021 1.00 32.80 617 ILE B C 1
ATOM 902 O O . ILE B 1 281 ? -15.987 4.097 -0.384 1.00 32.72 617 ILE B O 1
ATOM 907 N N . THR B 1 282 ? -16.360 6.292 -0.755 1.00 31.79 618 THR B N 1
ATOM 908 C CA . THR B 1 282 ? -15.705 6.368 -2.043 1.00 32.01 618 THR B CA 1
ATOM 909 C C . THR B 1 282 ? -14.337 7.021 -1.782 1.00 30.80 618 THR B C 1
ATOM 910 O O . THR B 1 282 ? -14.256 8.194 -1.372 1.00 30.57 618 THR B O 1
ATOM 914 N N . PRO B 1 283 ? -13.258 6.265 -2.022 1.00 29.56 619 PRO B N 1
ATOM 915 C CA . PRO B 1 283 ? -11.903 6.789 -1.767 1.00 28.18 619 PRO B CA 1
ATOM 916 C C . PRO B 1 283 ? -11.619 7.985 -2.679 1.00 25.80 619 PRO B C 1
ATOM 917 O O . PRO B 1 283 ? -12.238 8.116 -3.738 1.00 24.26 619 PRO B O 1
ATOM 921 N N . ARG B 1 284 ? -10.748 8.888 -2.228 1.00 25.29 620 ARG B N 1
ATOM 922 C CA . ARG B 1 284 ? -10.313 10.022 -3.020 1.00 26.76 620 ARG B CA 1
ATOM 923 C C . ARG B 1 284 ? -8.809 9.914 -3.261 1.00 24.26 620 ARG B C 1
ATOM 924 O O . ARG B 1 284 ? -8.029 9.650 -2.314 1.00 23.12 620 ARG B O 1
ATOM 932 N N . LEU B 1 285 ? -8.405 10.096 -4.522 1.00 22.89 621 LEU B N 1
ATOM 933 C CA . LEU B 1 285 ? -6.992 10.057 -4.870 1.00 21.77 621 LEU B CA 1
ATOM 934 C C . LEU B 1 285 ? -6.509 11.459 -5.206 1.00 22.20 621 LEU B C 1
ATOM 935 O O . LEU B 1 285 ? -7.099 12.123 -6.032 1.00 21.49 621 LEU B O 1
ATOM 940 N N . PHE B 1 286 ? -5.405 11.874 -4.601 1.00 21.81 622 PHE B N 1
ATOM 941 C CA . PHE B 1 286 ? -4.779 13.134 -4.937 1.00 23.10 622 PHE B CA 1
ATOM 942 C C . PHE B 1 286 ? -3.389 12.925 -5.473 1.00 23.76 622 PHE B C 1
ATOM 943 O O . PHE B 1 286 ? -2.618 12.158 -4.904 1.00 23.24 622 PHE B O 1
ATOM 951 N N . GLU B 1 287 ? -3.061 13.637 -6.537 1.00 24.96 623 GLU B N 1
ATOM 952 C CA . GLU B 1 287 ? -1.695 13.657 -7.045 1.00 27.98 623 GLU B CA 1
ATOM 953 C C . GLU B 1 287 ? -1.006 14.897 -6.493 1.00 29.34 623 GLU B C 1
ATOM 954 O O . GLU B 1 287 ? -1.560 15.994 -6.550 1.00 29.08 623 GLU B O 1
ATOM 960 N N . CYS B 1 288 ? 0.196 14.711 -5.962 1.00 31.04 624 CYS B N 1
ATOM 961 C CA . CYS B 1 288 ? 1.003 15.792 -5.436 1.00 34.66 624 CYS B CA 1
ATOM 962 C C . CYS B 1 288 ? 2.223 15.917 -6.347 1.00 38.12 624 CYS B C 1
ATOM 963 O O . CYS B 1 288 ? 3.058 15.006 -6.391 1.00 38.25 624 CYS B O 1
ATOM 966 N N . SER B 1 289 ? 2.315 17.015 -7.093 1.00 43.36 625 SER B N 1
ATOM 967 C CA . SER B 1 289 ? 3.445 17.189 -8.027 1.00 49.03 625 SER B CA 1
ATOM 968 C C . SER B 1 289 ? 4.042 18.596 -8.058 1.00 52.81 625 SER B C 1
ATOM 969 O O . SER B 1 289 ? 3.314 19.590 -8.044 1.00 53.05 625 SER B O 1
ATOM 972 N N . ASN B 1 290 ? 5.375 18.652 -8.079 1.00 57.82 626 ASN B N 1
ATOM 973 C CA . ASN B 1 29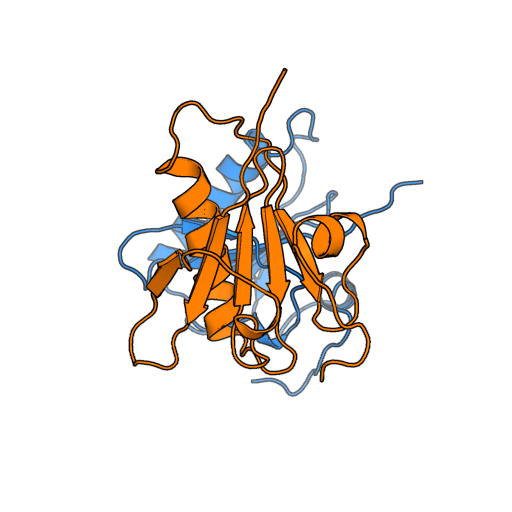0 ? 6.115 19.912 -8.238 1.00 62.67 626 ASN B CA 1
ATOM 974 C C . ASN B 1 290 ? 6.721 20.085 -9.643 1.00 65.56 626 ASN B C 1
ATOM 975 O O . ASN B 1 290 ? 7.434 21.063 -9.914 1.00 65.97 626 ASN B O 1
ATOM 980 N N . LYS B 1 291 ? 6.411 19.131 -10.524 1.00 68.89 627 LYS B N 1
ATOM 981 C CA . LYS B 1 291 ? 6.921 19.098 -11.899 1.00 72.06 627 LYS B CA 1
ATOM 982 C C . LYS B 1 291 ? 6.490 20.305 -12.742 1.00 73.37 627 LYS B C 1
ATOM 983 O O . LYS B 1 291 ? 7.248 20.756 -13.608 1.00 73.85 627 LYS B O 1
ATOM 989 N N . THR B 1 292 ? 5.284 20.820 -12.489 1.00 74.74 628 THR B N 1
ATOM 990 C CA . THR B 1 292 ? 4.720 21.916 -13.294 1.00 75.74 628 THR B CA 1
ATOM 991 C C . THR B 1 292 ? 5.404 23.267 -13.016 1.00 75.92 628 THR B C 1
ATOM 992 O O . THR B 1 292 ? 5.283 24.210 -13.807 1.00 76.27 628 THR B O 1
ATOM 996 N N . GLY B 1 293 ? 6.139 23.336 -11.906 1.00 75.62 629 GLY B N 1
ATOM 997 C CA . GLY B 1 293 ? 6.779 24.568 -11.446 1.00 74.80 629 GLY B CA 1
ATOM 998 C C . GLY B 1 293 ? 6.509 24.771 -9.963 1.00 73.88 629 GLY B C 1
ATOM 999 O O . GLY B 1 293 ? 7.433 24.739 -9.138 1.00 74.20 629 GLY B O 1
ATOM 1000 N N . ARG B 1 294 ? 5.235 24.983 -9.630 1.00 72.15 630 ARG B N 1
ATOM 1001 C CA . ARG B 1 294 ? 4.789 25.069 -8.236 1.00 69.94 630 ARG B CA 1
ATOM 1002 C C . ARG B 1 294 ? 4.323 23.699 -7.737 1.00 67.12 630 ARG B C 1
ATOM 1003 O O . ARG B 1 294 ? 4.283 22.721 -8.504 1.00 67.05 630 ARG B O 1
ATOM 1011 N N . PHE B 1 295 ? 3.961 23.634 -6.456 1.00 63.26 631 PHE B N 1
ATOM 1012 C CA . PHE B 1 295 ? 3.420 22.403 -5.887 1.00 58.79 631 PHE B CA 1
ATOM 1013 C C . PHE B 1 295 ? 1.911 22.449 -5.631 1.00 56.27 631 PHE B C 1
ATOM 1014 O O . PHE B 1 295 ? 1.420 23.289 -4.872 1.00 56.19 631 PHE B O 1
ATOM 1022 N N . LEU B 1 296 ? 1.189 21.511 -6.243 1.00 52.87 632 LEU B N 1
ATOM 1023 C CA . LEU B 1 296 ? -0.254 21.350 -6.007 1.00 49.56 632 LEU B CA 1
ATOM 1024 C C . LEU B 1 296 ? -0.629 19.911 -5.681 1.00 46.15 632 LEU B C 1
ATOM 1025 O O . LEU B 1 296 ? 0.006 18.983 -6.176 1.00 45.98 632 LEU B O 1
ATOM 1030 N N . ALA B 1 297 ? -1.652 19.743 -4.850 1.00 42.42 633 ALA B N 1
ATOM 1031 C CA . ALA B 1 297 ? -2.367 18.485 -4.733 1.00 39.42 633 ALA B CA 1
ATOM 1032 C C . ALA B 1 297 ? -3.680 18.586 -5.524 1.00 37.42 633 ALA B C 1
ATOM 1033 O O . ALA B 1 297 ? -4.540 19.421 -5.223 1.00 37.80 633 ALA B O 1
ATOM 1035 N N . THR B 1 298 ? -3.840 17.731 -6.527 1.00 34.42 634 THR B N 1
ATOM 1036 C CA . THR B 1 298 ? -5.054 17.747 -7.357 1.00 32.25 634 THR B CA 1
ATOM 1037 C C . THR B 1 298 ? -5.825 16.464 -7.103 1.00 29.24 634 THR B C 1
ATOM 1038 O O . THR B 1 298 ? -5.256 15.399 -7.250 1.00 27.77 634 THR B O 1
ATOM 1042 N N . GLU B 1 299 ? -7.108 16.559 -6.744 1.00 27.73 635 GLU B N 1
ATOM 1043 C CA . GLU B 1 299 ? -7.937 15.375 -6.668 1.00 28.22 635 GLU B CA 1
ATOM 1044 C C . GLU B 1 299 ? -8.177 14.803 -8.084 1.00 27.87 635 GLU B C 1
ATOM 1045 O O . GLU B 1 299 ? -8.378 15.563 -9.053 1.00 27.96 635 GLU B O 1
ATOM 1051 N N . ILE B 1 300 ? -8.082 13.482 -8.205 1.00 26.30 636 ILE B N 1
ATOM 1052 C CA . ILE B 1 300 ? -8.157 12.819 -9.516 1.00 26.34 636 ILE B CA 1
ATOM 1053 C C . ILE B 1 300 ? -9.511 12.150 -9.645 1.00 26.26 636 ILE B C 1
ATOM 1054 O O . ILE B 1 300 ? -9.762 11.156 -8.989 1.00 26.01 636 ILE B O 1
ATOM 1059 N N . PRO B 1 301 ? -10.404 12.711 -10.493 1.00 27.79 637 PRO B N 1
ATOM 1060 C CA . PRO B 1 301 ? -11.740 12.135 -10.676 1.00 27.85 637 PRO B CA 1
ATOM 1061 C C . PRO B 1 301 ? -11.678 10.752 -11.295 1.00 27.56 637 PRO B C 1
ATOM 1062 O O . PRO B 1 301 ? -10.767 10.485 -12.088 1.00 28.07 637 PRO B O 1
ATOM 1066 N N . ASP B 1 302 ? -12.669 9.922 -10.958 1.00 28.22 638 ASP B N 1
ATOM 1067 C CA . ASP B 1 302 ? -12.749 8.489 -11.279 1.00 28.54 638 ASP B CA 1
ATOM 1068 C C . ASP B 1 302 ? -11.386 7.831 -11.535 1.00 27.02 638 ASP B C 1
ATOM 1069 O O . ASP B 1 302 ? -11.038 7.396 -12.637 1.00 25.79 638 ASP B O 1
ATOM 1074 N N . PHE B 1 303 ? -10.621 7.787 -10.456 1.00 24.45 639 PHE B N 1
ATOM 1075 C CA . PHE B 1 303 ? -9.228 7.407 -10.554 1.00 24.33 639 PHE B CA 1
ATOM 1076 C C . PHE B 1 303 ? -9.105 5.917 -10.839 1.00 24.41 639 PHE B C 1
ATOM 1077 O O . PHE B 1 303 ? -10.028 5.110 -10.569 1.00 23.86 639 PHE B O 1
ATOM 1085 N N . ASN B 1 304 ? -7.948 5.560 -11.371 1.00 24.95 640 ASN B N 1
ATOM 1086 C CA . ASN B 1 304 ? -7.639 4.174 -11.627 1.00 25.55 640 ASN B CA 1
ATOM 1087 C C . ASN B 1 304 ? -6.132 4.014 -11.513 1.00 24.51 640 ASN B C 1
ATOM 1088 O O . ASN B 1 304 ? -5.434 4.981 -11.265 1.00 22.92 640 ASN B O 1
ATOM 1093 N N . GLN B 1 305 ? -5.641 2.799 -11.716 1.00 24.20 641 GLN B N 1
ATOM 1094 C CA . GLN B 1 305 ? -4.236 2.523 -11.461 1.00 24.73 641 GLN B CA 1
ATOM 1095 C C . GLN B 1 305 ? -3.348 3.272 -12.439 1.00 24.81 641 GLN B C 1
ATOM 1096 O O . GLN B 1 305 ? -2.246 3.662 -12.076 1.00 23.98 641 GLN B O 1
ATOM 1102 N N . ASP B 1 306 ? -3.851 3.543 -13.647 1.00 26.17 642 ASP B N 1
ATOM 1103 C CA . ASP B 1 306 ? -3.052 4.228 -14.675 1.00 28.90 642 ASP B CA 1
ATOM 1104 C C . ASP B 1 306 ? -2.843 5.721 -14.368 1.00 28.86 642 ASP B C 1
ATOM 1105 O O . ASP B 1 306 ? -2.039 6.377 -15.021 1.00 30.18 642 ASP B O 1
ATOM 1110 N N . ASP B 1 307 ? -3.556 6.239 -13.365 1.00 27.58 643 ASP B N 1
ATOM 1111 C CA . ASP B 1 307 ? -3.359 7.617 -12.886 1.00 26.86 643 ASP B CA 1
ATOM 1112 C C . ASP B 1 307 ? -2.103 7.767 -12.013 1.00 26.45 643 ASP B C 1
ATOM 1113 O O . ASP B 1 307 ? -1.512 8.858 -11.915 1.00 25.76 643 ASP B O 1
ATOM 1118 N N . LEU B 1 308 ? -1.704 6.662 -11.390 1.00 26.88 644 LEU B N 1
ATOM 1119 C CA . LEU B 1 308 ? -0.463 6.575 -10.632 1.00 27.34 644 LEU B CA 1
ATOM 1120 C C . LEU B 1 308 ? 0.748 6.630 -11.527 1.00 30.09 644 LEU B C 1
ATOM 1121 O O . LEU B 1 308 ? 0.765 6.020 -12.584 1.00 31.00 644 LEU B O 1
ATOM 1126 N N . GLU B 1 309 ? 1.783 7.336 -11.090 1.00 31.55 645 GLU B N 1
ATOM 1127 C CA . GLU B 1 309 ? 2.950 7.509 -11.938 1.00 33.63 645 GLU B CA 1
ATOM 1128 C C . GLU B 1 309 ? 4.212 7.606 -11.089 1.00 32.59 645 GLU B C 1
ATOM 1129 O O . GLU B 1 309 ? 4.180 8.146 -9.989 1.00 31.06 645 GLU B O 1
ATOM 1135 N N . GLU B 1 310 ? 5.319 7.086 -11.624 1.00 32.15 646 GLU B N 1
ATOM 1136 C CA . GLU B 1 310 ? 6.575 6.918 -10.882 1.00 32.06 646 GLU B CA 1
ATOM 1137 C C . GLU B 1 310 ? 7.187 8.188 -10.349 1.00 30.45 646 GLU B C 1
ATOM 1138 O O . GLU B 1 310 ? 7.987 8.148 -9.432 1.00 30.64 646 GLU B O 1
ATOM 1144 N N . ASP B 1 311 ? 6.890 9.296 -10.994 1.00 30.51 647 ASP B N 1
ATOM 1145 C CA . ASP B 1 311 ? 7.520 10.572 -10.698 1.00 31.64 647 ASP B CA 1
ATOM 1146 C C . ASP B 1 311 ? 6.953 11.314 -9.483 1.00 29.99 647 ASP B C 1
ATOM 1147 O O . ASP B 1 311 ? 7.556 12.269 -9.021 1.00 29.50 647 ASP B O 1
ATOM 1152 N N . ASP B 1 312 ? 5.804 10.882 -8.976 1.00 29.23 648 ASP B N 1
ATOM 1153 C CA . ASP B 1 312 ? 5.016 11.711 -8.045 1.00 27.53 648 ASP B CA 1
ATOM 1154 C C . ASP B 1 312 ? 4.638 10.962 -6.771 1.00 25.23 648 ASP B C 1
ATOM 1155 O O . ASP B 1 312 ? 4.831 9.775 -6.678 1.00 23.73 648 ASP B O 1
ATOM 1160 N N . VAL B 1 313 ? 4.072 11.673 -5.809 1.00 23.71 649 VAL B N 1
ATOM 1161 C CA . VAL B 1 313 ? 3.513 11.063 -4.618 1.00 23.04 649 VAL B CA 1
ATOM 1162 C C . VAL B 1 313 ? 2.014 11.256 -4.727 1.00 22.27 649 VAL B C 1
ATOM 1163 O O . VAL B 1 313 ? 1.554 12.280 -5.268 1.00 22.30 649 VAL B O 1
ATOM 1167 N N . PHE B 1 314 ? 1.270 10.257 -4.256 1.00 21.44 650 PHE B N 1
ATOM 1168 C CA . PHE B 1 314 ? -0.189 10.263 -4.285 1.00 21.54 650 PHE B CA 1
ATOM 1169 C C . PHE B 1 314 ? -0.733 9.990 -2.894 1.00 20.77 650 PHE B C 1
ATOM 1170 O O . PHE B 1 314 ? -0.163 9.198 -2.112 1.00 20.17 650 PHE B O 1
ATOM 1178 N N . LEU B 1 315 ? -1.842 10.646 -2.591 1.00 19.60 651 LEU B N 1
ATOM 1179 C CA . LEU B 1 315 ? -2.548 10.394 -1.358 1.00 19.80 651 LEU B CA 1
ATOM 1180 C C . LEU B 1 315 ? -3.832 9.694 -1.683 1.00 19.88 651 LEU B C 1
ATOM 1181 O O . LEU B 1 315 ? -4.583 10.208 -2.485 1.00 19.91 651 LEU B O 1
ATOM 1186 N N . LEU B 1 316 ? -4.078 8.545 -1.053 1.00 20.07 652 LEU B N 1
ATOM 1187 C CA . LEU B 1 316 ? -5.340 7.831 -1.211 1.00 20.58 652 LEU B CA 1
ATOM 1188 C C . LEU B 1 316 ? -6.059 7.879 0.130 1.00 21.06 652 LEU B C 1
ATOM 1189 O O . LEU B 1 316 ? -5.675 7.180 1.068 1.00 20.89 652 LEU B O 1
ATOM 1194 N N . ASP B 1 317 ? -7.061 8.750 0.195 1.00 21.58 653 ASP B N 1
ATOM 1195 C CA . ASP B 1 317 ? -7.842 9.013 1.404 1.00 22.42 653 ASP B CA 1
ATOM 1196 C C . ASP B 1 317 ? -9.024 8.069 1.400 1.00 22.94 653 ASP B C 1
ATOM 1197 O O . ASP B 1 317 ? -9.873 8.113 0.512 1.00 21.30 653 ASP B O 1
ATOM 1202 N N . VAL B 1 318 ? -9.035 7.226 2.420 1.00 24.14 654 VAL B N 1
ATOM 1203 C CA . VAL B 1 318 ? -9.929 6.106 2.578 1.00 26.29 654 VAL B CA 1
ATOM 1204 C C . VAL B 1 318 ? -10.738 6.292 3.891 1.00 27.20 654 VAL B C 1
ATOM 1205 O O . VAL B 1 318 ? -11.328 5.350 4.458 1.00 27.61 654 VAL B O 1
ATOM 1209 N N . TRP B 1 319 ? -10.779 7.549 4.311 1.00 28.10 655 TRP B N 1
ATOM 1210 C CA . TRP B 1 319 ? -11.423 8.021 5.553 1.00 29.74 655 TRP B CA 1
ATOM 1211 C C . TRP B 1 319 ? -10.697 7.636 6.859 1.00 30.79 655 TRP B C 1
ATOM 1212 O O . TRP B 1 319 ? -10.167 8.515 7.553 1.00 31.26 655 TRP B O 1
ATOM 1223 N N . ASP B 1 320 ? -10.648 6.350 7.192 1.00 33.38 656 ASP B N 1
ATOM 1224 C CA . ASP B 1 320 ? -9.974 5.940 8.436 1.00 36.11 656 ASP B CA 1
ATOM 1225 C C . ASP B 1 320 ? -8.457 5.935 8.373 1.00 35.25 656 ASP B C 1
ATOM 1226 O O . ASP B 1 320 ? -7.786 5.774 9.405 1.00 35.53 656 ASP B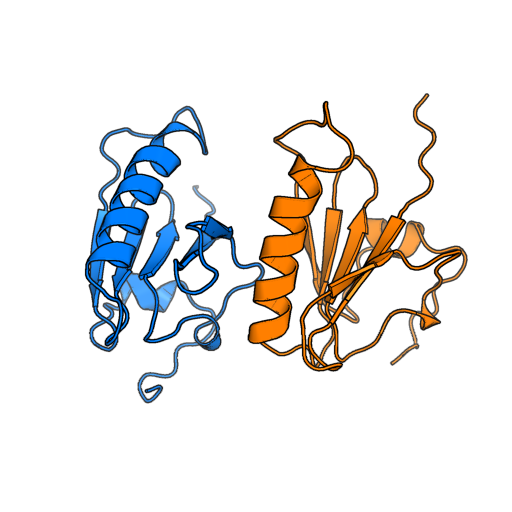 O 1
ATOM 1231 N N . GLN B 1 321 ? -7.912 6.116 7.170 1.00 32.90 657 GLN B N 1
ATOM 1232 C CA . GLN B 1 321 ? -6.491 6.329 7.028 1.00 31.22 657 GLN B CA 1
ATOM 1233 C C . GLN B 1 321 ? -6.247 6.938 5.677 1.00 28.72 657 GLN B C 1
ATOM 1234 O O . GLN B 1 321 ? -7.136 6.947 4.822 1.00 26.30 657 GLN B O 1
ATOM 1240 N N . VAL B 1 322 ? -5.025 7.430 5.503 1.00 26.58 658 VAL B N 1
ATOM 1241 C CA . VAL B 1 322 ? -4.588 8.016 4.251 1.00 24.96 658 VAL B CA 1
ATOM 1242 C C . VAL B 1 322 ? -3.323 7.259 3.862 1.00 23.93 658 VAL B C 1
ATOM 1243 O O . VAL B 1 322 ? -2.366 7.217 4.617 1.00 24.07 658 VAL B O 1
ATOM 1247 N N . PHE B 1 323 ? -3.348 6.628 2.700 1.00 21.51 659 PHE B N 1
ATOM 1248 C CA . PHE B 1 323 ? -2.158 6.017 2.150 1.00 21.34 659 PHE B CA 1
ATOM 1249 C C . PHE B 1 323 ? -1.330 7.078 1.478 1.00 20.82 659 PHE B C 1
ATOM 1250 O O . PHE B 1 323 ? -1.859 7.963 0.791 1.00 20.80 659 PHE B O 1
ATOM 1258 N N . PHE B 1 324 ? -0.022 7.016 1.707 1.00 21.10 660 PHE B N 1
ATOM 1259 C CA . PHE B 1 324 ? 0.925 7.982 1.153 1.00 21.71 660 PHE B CA 1
ATOM 1260 C C . PHE B 1 324 ? 1.766 7.150 0.171 1.00 21.87 660 PHE B C 1
ATOM 1261 O O . PHE B 1 324 ? 2.692 6.426 0.585 1.00 21.68 660 PHE B O 1
ATOM 1269 N N . TRP B 1 325 ? 1.429 7.218 -1.125 1.00 20.97 661 TRP B N 1
ATOM 1270 C CA . TRP B 1 325 ? 2.020 6.306 -2.109 1.00 20.22 661 TRP B CA 1
ATOM 1271 C C . TRP B 1 325 ? 3.188 7.020 -2.736 1.00 20.43 661 TRP B C 1
ATOM 1272 O O . TRP B 1 325 ? 3.033 8.127 -3.238 1.00 20.16 661 TRP B O 1
ATOM 1283 N N . ILE B 1 326 ? 4.359 6.390 -2.704 1.00 20.68 662 ILE B N 1
ATOM 1284 C CA . ILE B 1 326 ? 5.576 7.046 -3.172 1.00 22.10 662 ILE B CA 1
ATOM 1285 C C . ILE B 1 326 ? 6.067 6.387 -4.474 1.00 22.25 662 ILE B C 1
ATOM 1286 O O . ILE B 1 326 ? 6.432 5.214 -4.464 1.00 23.10 662 ILE B O 1
ATOM 1291 N N . GLY B 1 327 ? 6.084 7.141 -5.561 1.00 22.89 663 GLY B N 1
ATOM 1292 C CA . GLY B 1 327 ? 6.552 6.604 -6.829 1.00 26.22 663 GLY B CA 1
ATOM 1293 C C . GLY B 1 327 ? 8.065 6.400 -6.769 1.00 28.82 663 GLY B C 1
ATOM 1294 O O . GLY B 1 327 ? 8.758 7.130 -6.036 1.00 27.66 663 GLY B O 1
ATOM 1295 N N . LYS B 1 328 ? 8.549 5.416 -7.543 1.00 31.19 664 LYS B N 1
ATOM 1296 C CA . LYS B 1 328 ? 9.976 5.036 -7.693 1.00 34.64 664 LYS B CA 1
ATOM 1297 C C . LYS B 1 328 ? 10.921 6.195 -7.868 1.00 34.45 664 LYS B C 1
ATOM 1298 O O . LYS B 1 328 ? 12.052 6.146 -7.376 1.00 35.80 664 LYS B O 1
ATOM 1304 N N . HIS B 1 329 ? 10.468 7.213 -8.590 1.00 34.05 665 HIS B N 1
ATOM 1305 C CA . HIS B 1 329 ? 11.304 8.332 -8.987 1.00 34.83 665 HIS B CA 1
ATOM 1306 C C . HIS B 1 329 ? 10.846 9.666 -8.429 1.00 33.74 665 HIS B C 1
ATOM 1307 O O . HIS B 1 329 ? 11.179 10.717 -8.985 1.00 33.36 665 HIS B O 1
ATOM 1314 N N . ALA B 1 330 ? 10.040 9.634 -7.365 1.00 33.10 666 ALA B N 1
ATOM 1315 C CA . ALA B 1 330 ? 9.672 10.863 -6.677 1.00 33.79 666 ALA B CA 1
ATOM 1316 C C . ALA B 1 330 ? 10.929 11.412 -6.009 1.00 34.68 666 ALA B C 1
ATOM 1317 O O . ALA B 1 330 ? 11.688 10.656 -5.381 1.00 35.84 666 ALA B O 1
ATOM 1319 N N . ASN B 1 331 ? 11.145 12.714 -6.130 1.00 36.85 667 ASN B N 1
ATOM 1320 C CA . ASN B 1 331 ? 12.282 13.366 -5.469 1.00 38.78 667 ASN B CA 1
ATOM 1321 C C . ASN B 1 331 ? 11.955 13.756 -4.017 1.00 39.05 667 ASN B C 1
ATOM 1322 O O . ASN B 1 331 ? 10.785 13.821 -3.643 1.00 37.62 667 ASN B O 1
ATOM 1327 N N . GLU B 1 332 ? 12.984 14.017 -3.200 1.00 39.96 668 GLU B N 1
ATOM 1328 C CA . GLU B 1 332 ? 12.757 14.344 -1.779 1.00 40.93 668 GLU B CA 1
ATOM 1329 C C . GLU B 1 332 ? 11.884 15.592 -1.620 1.00 40.95 668 GLU B C 1
ATOM 1330 O O . GLU B 1 332 ? 11.063 15.683 -0.707 1.00 40.64 668 GLU B O 1
ATOM 1336 N N . GLU B 1 333 ? 12.060 16.546 -2.519 1.00 41.58 669 GLU B N 1
ATOM 1337 C CA . GLU B 1 333 ? 11.357 17.832 -2.460 1.00 43.64 669 GLU B CA 1
ATOM 1338 C C . GLU B 1 333 ? 9.833 17.647 -2.579 1.00 40.60 669 GLU B C 1
ATOM 1339 O O . GLU B 1 333 ? 9.049 18.303 -1.901 1.00 39.78 669 GLU B O 1
ATOM 1345 N N . GLU B 1 334 ? 9.432 16.716 -3.437 1.00 38.97 670 GLU B N 1
ATOM 1346 C CA . GLU B 1 334 ? 8.032 16.457 -3.712 1.00 36.43 670 GLU B CA 1
ATOM 1347 C C . GLU B 1 334 ? 7.402 15.672 -2.606 1.00 33.59 670 GLU B C 1
ATOM 1348 O O . GLU B 1 334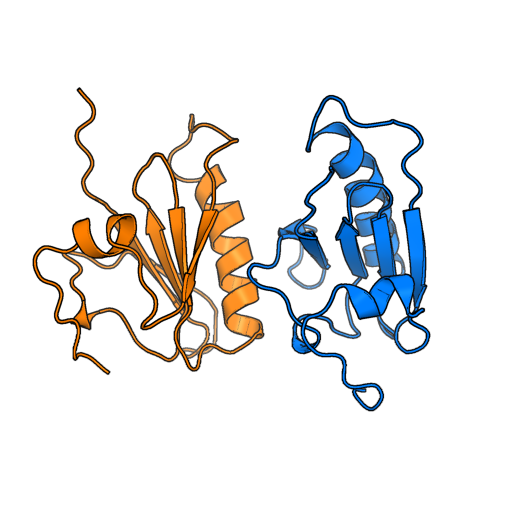 ? 6.261 15.910 -2.247 1.00 32.45 670 GLU B O 1
ATOM 1354 N N . LYS B 1 335 ? 8.158 14.717 -2.078 1.00 31.32 671 LYS B N 1
ATOM 1355 C CA . LYS B 1 335 ? 7.699 13.901 -0.958 1.00 30.43 671 LYS B CA 1
ATOM 1356 C C . LYS B 1 335 ? 7.394 14.771 0.251 1.00 30.22 671 LYS B C 1
ATOM 1357 O O . LYS B 1 335 ? 6.364 14.615 0.909 1.00 28.89 671 LYS B O 1
ATOM 1363 N N . LYS B 1 336 ? 8.314 15.677 0.544 1.00 32.02 672 LYS B N 1
ATOM 1364 C CA . LYS B 1 336 ? 8.168 16.597 1.665 1.00 33.43 672 LYS B CA 1
ATOM 1365 C C . LYS B 1 336 ? 6.986 17.527 1.445 1.00 33.87 672 LYS B C 1
ATOM 1366 O O . LYS B 1 336 ? 6.150 17.695 2.329 1.00 34.58 672 LYS B O 1
ATOM 1372 N N . ALA B 1 337 ? 6.886 18.086 0.243 1.00 34.82 673 ALA B N 1
ATOM 1373 C CA . ALA B 1 337 ? 5.742 18.895 -0.113 1.00 34.77 673 ALA B CA 1
ATOM 1374 C C . ALA B 1 337 ? 4.431 18.121 0.078 1.00 34.59 673 ALA B C 1
ATOM 1375 O O . ALA B 1 337 ? 3.485 18.648 0.649 1.00 34.91 673 ALA B O 1
ATOM 1377 N N . ALA B 1 338 ? 4.392 16.858 -0.352 1.00 33.22 674 ALA B N 1
ATOM 1378 C CA . ALA B 1 338 ? 3.189 16.015 -0.194 1.00 31.57 674 ALA B CA 1
ATOM 1379 C C . ALA B 1 338 ? 2.876 15.732 1.251 1.00 30.77 674 ALA B C 1
ATOM 1380 O O . ALA B 1 338 ? 1.718 15.560 1.622 1.00 30.51 674 ALA B O 1
ATOM 1382 N N . ALA B 1 339 ? 3.925 15.620 2.063 1.00 29.84 675 ALA B N 1
ATOM 1383 C CA . ALA B 1 339 ? 3.755 15.321 3.473 1.00 30.27 675 ALA B CA 1
ATOM 1384 C C . ALA B 1 339 ? 3.039 16.494 4.148 1.00 30.24 675 ALA B C 1
ATOM 1385 O O . ALA B 1 339 ? 2.152 16.299 4.970 1.00 29.49 675 ALA B O 1
ATOM 1387 N N . THR B 1 340 ? 3.450 17.698 3.783 1.00 32.47 676 THR B N 1
ATOM 1388 C CA . THR B 1 340 ? 2.830 18.924 4.283 1.00 35.79 676 THR B CA 1
ATOM 1389 C C . THR B 1 340 ? 1.393 19.008 3.805 1.00 36.64 676 THR B C 1
ATOM 1390 O O . THR B 1 340 ? 0.488 19.214 4.604 1.00 37.60 676 THR B O 1
ATOM 1394 N N . THR B 1 341 ? 1.162 18.780 2.515 1.00 37.73 677 THR B N 1
ATOM 1395 C CA . THR B 1 341 ? -0.223 18.819 2.024 1.00 38.35 677 THR B CA 1
ATOM 1396 C C . THR B 1 341 ? -1.084 17.814 2.743 1.00 37.99 677 THR B C 1
ATOM 1397 O O . THR B 1 341 ? -2.204 18.137 3.104 1.00 38.19 677 THR B O 1
ATOM 1401 N N . ALA B 1 342 ? -0.557 16.617 3.000 1.00 39.02 678 ALA B N 1
ATOM 1402 C CA . ALA B 1 342 ? -1.302 15.568 3.687 1.00 40.02 678 ALA B CA 1
ATOM 1403 C C . ALA B 1 342 ? -1.685 15.958 5.103 1.00 41.92 678 ALA B C 1
ATOM 1404 O O . ALA B 1 342 ? -2.815 15.711 5.544 1.00 42.36 678 ALA B O 1
ATOM 1406 N N . GLN B 1 343 ? -0.728 16.537 5.821 1.00 43.64 679 GLN B N 1
ATOM 1407 C CA . GLN B 1 343 ? -0.957 17.030 7.171 1.00 45.73 679 GLN B CA 1
ATOM 1408 C C . GLN B 1 343 ? -1.836 18.293 7.199 1.00 46.83 679 GLN B C 1
ATOM 1409 O O . GLN B 1 343 ? -2.701 18.403 8.053 1.00 47.08 679 GLN B O 1
ATOM 1415 N N . GLU B 1 344 ? -1.625 19.213 6.252 1.00 48.54 680 GLU B N 1
ATOM 1416 C CA . GLU B 1 344 ? -2.533 20.359 5.992 1.00 50.93 680 GLU B CA 1
ATOM 1417 C C . GLU B 1 344 ? -3.950 19.940 5.569 1.00 50.22 680 GLU B C 1
ATOM 1418 O O . GLU B 1 344 ? -4.934 20.374 6.160 1.00 50.38 680 GLU B O 1
ATOM 1424 N N . TYR B 1 345 ? -4.023 19.138 4.508 1.00 50.24 681 TYR B N 1
ATOM 1425 C CA . TYR B 1 345 ? -5.258 18.527 4.000 1.00 50.57 681 TYR B CA 1
ATOM 1426 C C . TYR B 1 345 ? -6.142 17.937 5.098 1.00 52.13 681 TYR B C 1
ATOM 1427 O O . TYR B 1 345 ? -7.313 18.292 5.174 1.00 51.81 681 TYR B O 1
ATOM 1436 N N . LEU B 1 346 ? -5.572 17.064 5.941 1.00 54.94 682 LEU B N 1
ATOM 1437 C CA . LEU B 1 346 ? -6.265 16.435 7.095 1.00 58.04 682 LEU B CA 1
ATOM 1438 C C . LEU B 1 346 ? -6.878 17.420 8.103 1.00 60.82 682 LEU B C 1
ATOM 1439 O O . LEU B 1 346 ? -7.683 17.017 8.958 1.00 61.08 682 LEU B O 1
ATOM 1444 N N . LYS B 1 347 ? -6.477 18.694 8.022 1.00 64.12 683 LYS B N 1
ATOM 1445 C CA . LYS B 1 347 ? -7.115 19.776 8.794 1.00 66.83 683 LYS B CA 1
ATOM 1446 C C . LYS B 1 347 ? -8.321 20.284 8.015 1.00 68.28 683 LYS B C 1
ATOM 1447 O O . LYS B 1 347 ? -9.460 20.002 8.384 1.00 68.75 683 LYS B O 1
ATOM 1453 N N . THR B 1 348 ? -8.065 20.997 6.919 1.00 69.77 684 THR B N 1
ATOM 1454 C CA . THR B 1 348 ? -9.126 21.672 6.156 1.00 71.19 684 THR B CA 1
ATOM 1455 C C . THR B 1 348 ? -10.312 20.786 5.716 1.00 71.88 684 THR B C 1
ATOM 1456 O O . THR B 1 348 ? -11.451 21.042 6.127 1.00 71.66 684 THR B O 1
ATOM 1460 N N . HIS B 1 349 ? -10.055 19.751 4.911 1.00 72.81 685 HIS B N 1
ATOM 1461 C CA . HIS B 1 349 ? -11.153 18.928 4.365 1.00 73.55 685 HIS B CA 1
ATOM 1462 C C . HIS B 1 349 ? -11.099 17.410 4.639 1.00 73.70 685 HIS B C 1
ATOM 1463 O O . HIS B 1 349 ? -10.108 16.758 4.327 1.00 73.75 685 HIS B O 1
ATOM 1470 N N . PRO B 1 350 ? -12.165 16.857 5.264 1.00 74.01 686 PRO B N 1
ATOM 1471 C CA . PRO B 1 350 ? -13.290 17.559 5.902 1.00 74.28 686 PRO B CA 1
ATOM 1472 C C . PRO B 1 350 ? -13.044 17.883 7.380 1.00 74.51 686 PRO B C 1
ATOM 1473 O O . PRO B 1 350 ? -12.384 17.113 8.074 1.00 74.28 686 PRO B O 1
ATOM 1477 N N . SER B 1 351 ? -13.566 19.016 7.849 1.00 74.97 687 SER B N 1
ATOM 1478 C CA . SER B 1 351 ? -13.514 19.370 9.277 1.00 75.28 687 SER B CA 1
ATOM 1479 C C . SER B 1 351 ? -14.392 18.435 10.119 1.00 74.97 687 SER B C 1
ATOM 1480 O O . SER B 1 351 ? -15.385 17.890 9.622 1.00 75.24 687 SER B O 1
ATOM 1483 N N . GLY B 1 352 ? -14.021 18.256 11.386 1.00 74.17 688 GLY B N 1
ATOM 1484 C CA . GLY B 1 352 ? -14.700 17.301 12.273 1.00 72.84 688 GLY B CA 1
ATOM 1485 C C . GLY B 1 352 ? -14.174 15.899 12.052 1.00 71.71 688 GLY B C 1
ATOM 1486 O O . GLY B 1 352 ? -14.905 14.906 12.131 1.00 72.04 688 GLY B O 1
ATOM 1487 N N . ARG B 1 353 ? -12.883 15.825 11.777 1.00 70.07 689 ARG B N 1
ATOM 1488 C CA . ARG B 1 353 ? -12.267 14.584 11.385 1.00 68.04 689 ARG B CA 1
ATOM 1489 C C . ARG B 1 353 ? -11.219 14.150 12.399 1.00 67.87 689 ARG B C 1
ATOM 1490 O O . ARG B 1 353 ? -10.279 14.886 12.693 1.00 67.72 689 ARG B O 1
ATOM 1498 N N . ASP B 1 354 ? -11.410 12.943 12.921 1.00 67.71 690 ASP B N 1
ATOM 1499 C CA . ASP B 1 354 ? -10.480 12.284 13.837 1.00 67.40 690 ASP B CA 1
ATOM 1500 C C . ASP B 1 354 ? -9.014 12.705 13.627 1.00 66.46 690 ASP B C 1
ATOM 1501 O O . ASP B 1 354 ? -8.410 12.348 12.607 1.00 66.59 690 ASP B O 1
ATOM 1506 N N . PRO B 1 355 ? -8.437 13.465 14.588 1.00 65.30 691 PRO B N 1
ATOM 1507 C CA . PRO B 1 355 ? -7.038 13.926 14.493 1.00 64.01 691 PRO B CA 1
ATOM 1508 C C . PRO B 1 355 ? -6.007 12.791 14.529 1.00 62.45 691 PRO B C 1
ATOM 1509 O O . PRO B 1 355 ? -4.855 12.993 14.132 1.00 62.23 691 PRO B O 1
ATOM 1513 N N . GLU B 1 356 ? -6.423 11.616 15.000 1.00 60.40 692 GLU B N 1
ATOM 1514 C CA . GLU B 1 356 ? -5.581 10.419 14.960 1.00 58.66 692 GLU B CA 1
ATOM 1515 C C . GLU B 1 356 ? -5.819 9.537 13.710 1.00 55.30 692 GLU B C 1
ATOM 1516 O O . GLU B 1 356 ? -5.792 8.303 13.789 1.00 55.42 692 GLU B O 1
ATOM 1522 N N . THR B 1 357 ? -6.044 10.176 12.564 1.00 50.89 693 THR B N 1
ATOM 1523 C CA . THR B 1 357 ? -6.109 9.467 11.282 1.00 46.64 693 THR B CA 1
ATOM 1524 C C . THR B 1 357 ? -4.675 9.179 10.802 1.00 42.87 693 THR B C 1
ATOM 1525 O O . THR B 1 357 ? -3.932 10.104 10.470 1.00 41.54 693 THR B O 1
ATOM 1529 N N . PRO B 1 358 ? -4.275 7.893 10.798 1.00 40.12 694 PRO B N 1
ATOM 1530 C CA . PRO B 1 358 ? -2.916 7.550 10.386 1.00 38.18 694 PRO B CA 1
ATOM 1531 C C . PRO B 1 358 ? -2.639 7.771 8.897 1.00 36.16 694 PRO B C 1
ATOM 1532 O O . PRO B 1 358 ? -3.539 7.620 8.045 1.00 34.64 694 PRO B O 1
ATOM 1536 N N . ILE B 1 359 ? -1.385 8.118 8.610 1.00 34.74 695 ILE B N 1
ATOM 1537 C CA . ILE B 1 359 ? -0.876 8.180 7.250 1.00 33.27 695 ILE B CA 1
ATOM 1538 C C . ILE B 1 359 ? 0.008 6.956 7.065 1.00 32.46 695 ILE B C 1
ATOM 1539 O O . ILE B 1 359 ? 0.958 6.741 7.828 1.00 32.65 695 ILE B O 1
ATOM 1544 N N . ILE B 1 360 ? -0.338 6.136 6.075 1.00 30.22 696 ILE B N 1
ATOM 1545 C CA . ILE B 1 360 ? 0.343 4.861 5.840 1.00 27.56 696 ILE B CA 1
ATOM 1546 C C . ILE B 1 360 ? 1.180 4.941 4.584 1.00 26.31 696 ILE B C 1
ATOM 1547 O O . ILE B 1 360 ? 0.643 5.147 3.497 1.00 23.76 696 ILE B O 1
ATOM 1552 N N . VAL B 1 361 ? 2.491 4.791 4.749 1.00 25.33 697 VAL B N 1
ATOM 1553 C CA . VAL B 1 361 ? 3.442 4.818 3.652 1.00 26.45 697 VAL B CA 1
ATOM 1554 C C . VAL B 1 361 ? 3.352 3.570 2.781 1.00 27.25 697 VAL B C 1
ATOM 1555 O O . VAL B 1 361 ? 3.381 2.425 3.267 1.00 27.57 697 VAL B O 1
ATOM 1559 N N . VAL B 1 362 ? 3.241 3.799 1.483 1.00 26.29 698 VAL B N 1
ATOM 1560 C CA . VAL B 1 362 ? 3.136 2.714 0.520 1.00 26.57 698 VAL B CA 1
ATOM 1561 C C . VAL B 1 362 ? 4.167 3.025 -0.541 1.00 26.30 698 VAL B C 1
ATOM 1562 O O . VAL B 1 362 ? 4.249 4.150 -1.041 1.00 25.78 698 VAL B O 1
ATOM 1566 N N . LYS B 1 363 ? 5.023 2.066 -0.840 1.00 26.70 699 LYS B N 1
ATOM 1567 C CA . LYS B 1 363 ? 5.993 2.332 -1.911 1.00 27.78 699 LYS B CA 1
ATOM 1568 C C . LYS B 1 363 ? 5.540 1.665 -3.192 1.00 27.72 699 LYS B C 1
ATOM 1569 O O . LYS B 1 363 ? 5.035 0.556 -3.163 1.00 26.92 699 LYS B O 1
ATOM 1575 N N . GLN B 1 364 ? 5.746 2.339 -4.304 1.00 28.77 700 GLN B N 1
ATOM 1576 C CA . GLN B 1 364 ? 5.381 1.792 -5.590 1.00 31.97 700 GLN B CA 1
ATOM 1577 C C . GLN B 1 364 ? 5.902 0.364 -5.769 1.00 33.64 700 GLN B C 1
ATOM 1578 O O . GLN B 1 364 ? 7.082 0.076 -5.496 1.00 33.64 700 GLN B O 1
ATOM 1584 N N . GLY B 1 365 ? 5.014 -0.521 -6.222 1.00 35.10 701 GLY B N 1
ATOM 1585 C CA . GLY B 1 365 ? 5.366 -1.894 -6.521 1.00 35.96 701 GLY B CA 1
ATOM 1586 C C . GLY B 1 365 ? 5.418 -2.758 -5.291 1.00 37.19 701 GLY B C 1
ATOM 1587 O O . GLY B 1 365 ? 5.703 -3.935 -5.407 1.00 38.63 701 GLY B O 1
ATOM 1588 N N . HIS B 1 366 ? 5.144 -2.185 -4.115 1.00 36.55 702 HIS B N 1
ATOM 1589 C CA . HIS B 1 366 ? 5.081 -2.925 -2.857 1.00 36.28 702 HIS B CA 1
ATOM 1590 C C . HIS B 1 366 ? 3.742 -2.675 -2.167 1.00 35.24 702 HIS B C 1
ATOM 1591 O O . HIS B 1 366 ? 3.647 -2.721 -0.938 1.00 35.23 702 HIS B O 1
ATOM 1598 N N . GLU B 1 367 ? 2.697 -2.413 -2.956 1.00 33.88 703 GLU B N 1
ATOM 1599 C CA . GLU B 1 367 ? 1.395 -1.985 -2.396 1.00 32.72 703 GLU B CA 1
ATOM 1600 C C . GLU B 1 367 ? 0.730 -3.157 -1.702 1.00 33.02 703 GLU B C 1
ATOM 1601 O O . GLU B 1 367 ? 0.653 -4.222 -2.286 1.00 33.43 703 GLU B O 1
ATOM 1607 N N . PRO B 1 368 ? 0.259 -2.970 -0.451 1.00 33.66 704 PRO B N 1
ATOM 1608 C CA . PRO B 1 368 ? -0.507 -4.014 0.216 1.00 34.21 704 PRO B CA 1
ATOM 1609 C C . PRO B 1 368 ? -1.920 -4.072 -0.332 1.00 34.51 704 PRO B C 1
ATOM 1610 O O . PRO B 1 368 ? -2.407 -3.071 -0.881 1.00 32.99 704 PRO B O 1
ATOM 1614 N N . PRO B 1 369 ? -2.596 -5.217 -0.137 1.00 35.15 705 PRO B N 1
ATOM 1615 C CA . PRO B 1 369 ? -4.002 -5.446 -0.507 1.00 34.66 705 PRO B CA 1
ATOM 1616 C C . PRO B 1 369 ? -4.997 -4.435 0.074 1.00 33.62 705 PRO B C 1
ATOM 1617 O O . PRO B 1 369 ? -5.998 -4.141 -0.578 1.00 32.42 705 PRO B O 1
ATOM 1621 N N . THR B 1 370 ? -4.749 -3.924 1.290 1.00 32.81 706 THR B N 1
ATOM 1622 C CA . THR B 1 370 ? -5.594 -2.836 1.842 1.00 32.69 706 THR B CA 1
ATOM 1623 C C . THR B 1 370 ? -5.576 -1.593 0.947 1.00 30.81 706 THR B C 1
ATOM 1624 O O . THR B 1 370 ? -6.541 -0.841 0.948 1.00 31.19 706 THR B O 1
ATOM 1628 N N . PHE B 1 371 ? -4.480 -1.386 0.202 1.00 28.15 707 PHE B N 1
ATOM 1629 C CA . PHE B 1 371 ? -4.359 -0.286 -0.802 1.00 26.06 707 PHE B CA 1
ATOM 1630 C C . PHE B 1 371 ? -4.991 -0.652 -2.148 1.00 25.95 707 PHE B C 1
ATOM 1631 O O . PHE B 1 371 ? -5.866 0.049 -2.655 1.00 26.16 707 PHE B O 1
ATOM 1639 N N . THR B 1 372 ? -4.555 -1.769 -2.726 1.00 25.38 708 THR B N 1
ATOM 1640 C CA . THR B 1 372 ? -4.959 -2.100 -4.090 1.00 25.66 708 THR B CA 1
ATOM 1641 C C . THR B 1 372 ? -6.456 -2.390 -4.142 1.00 26.08 708 THR B C 1
ATOM 1642 O O . THR B 1 372 ? -7.077 -2.192 -5.165 1.00 26.32 708 THR B O 1
ATOM 1646 N N . GLY B 1 373 ? -7.013 -2.851 -3.017 1.00 26.64 709 GLY B N 1
ATOM 1647 C CA . GLY B 1 373 ? -8.425 -3.211 -2.923 1.00 27.74 709 GLY B CA 1
ATOM 1648 C C . GLY B 1 373 ? -9.367 -2.051 -3.203 1.00 28.62 709 GLY B C 1
ATOM 1649 O O . GLY B 1 373 ? -10.537 -2.261 -3.471 1.00 28.68 709 GLY B O 1
ATOM 1650 N N . TRP B 1 374 ? -8.862 -0.821 -3.126 1.00 28.05 710 TRP B N 1
ATOM 1651 C CA . TRP B 1 374 ? -9.669 0.364 -3.406 1.00 27.90 710 TRP B CA 1
ATOM 1652 C C . TRP B 1 374 ? -9.796 0.718 -4.872 1.00 28.08 710 TRP B C 1
ATOM 1653 O O . TRP B 1 374 ? -10.598 1.567 -5.237 1.00 28.78 710 TRP B 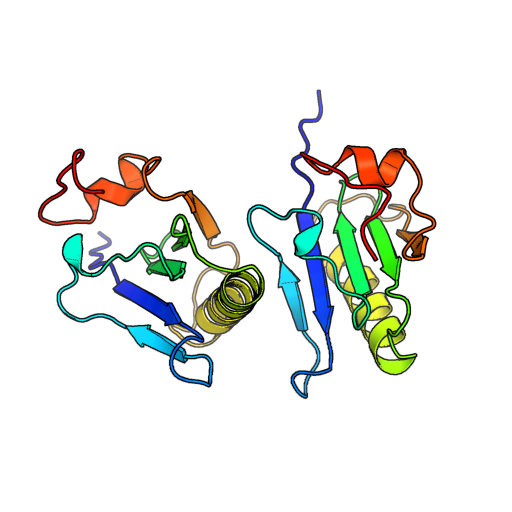O 1
ATOM 1664 N N . PHE B 1 375 ? -9.006 0.062 -5.714 1.00 27.15 711 PHE B N 1
ATOM 1665 C CA . PHE B 1 375 ? -9.059 0.280 -7.140 1.00 27.81 711 PHE B CA 1
ATOM 1666 C C . PHE B 1 375 ? -10.028 -0.718 -7.794 1.00 29.48 711 PHE B C 1
ATOM 1667 O O . PHE B 1 375 ? -10.064 -1.873 -7.408 1.00 29.83 711 PHE B O 1
ATOM 1675 N N . LEU B 1 376 ? -10.812 -0.261 -8.778 1.00 32.68 712 LEU B N 1
ATOM 1676 C CA . LEU B 1 376 ? -11.700 -1.162 -9.549 1.00 33.92 712 LEU B CA 1
ATOM 1677 C C . LEU B 1 376 ? -10.915 -2.342 -10.124 1.00 31.88 712 LEU B C 1
ATOM 1678 O O . LEU B 1 376 ? -11.342 -3.498 -9.987 1.00 32.11 712 LEU B O 1
ATOM 1683 N N . ALA B 1 377 ? -9.777 -2.026 -10.757 1.00 29.70 713 ALA B N 1
ATOM 1684 C CA . ALA B 1 377 ? -8.846 -3.012 -11.348 1.00 27.99 713 ALA B CA 1
ATOM 1685 C C . ALA B 1 377 ? -7.403 -2.731 -10.937 1.00 26.91 713 ALA B C 1
ATOM 1686 O O . ALA B 1 377 ? -6.947 -1.583 -10.980 1.00 26.54 713 ALA B O 1
ATOM 1688 N N . TRP B 1 378 ? -6.689 -3.779 -10.555 1.00 26.08 714 TRP B N 1
ATOM 1689 C CA . TRP B 1 378 ? -5.260 -3.674 -10.306 1.00 25.20 714 TRP B CA 1
ATOM 1690 C C . TRP B 1 378 ? -4.453 -4.662 -11.151 1.00 24.72 714 TRP B C 1
ATOM 1691 O O . TRP B 1 378 ? -4.611 -5.872 -11.018 1.00 24.37 714 TRP B O 1
ATOM 1702 N N . ASP B 1 379 ? -3.550 -4.145 -11.963 1.00 24.56 715 ASP B N 1
ATOM 1703 C CA . ASP B 1 379 ? -2.606 -4.991 -12.701 1.00 25.43 715 ASP B CA 1
ATOM 1704 C C . ASP B 1 379 ? -1.248 -5.069 -11.968 1.00 25.58 715 ASP B C 1
ATOM 1705 O O . ASP B 1 379 ? -0.468 -4.104 -11.977 1.00 24.52 715 ASP B O 1
ATOM 1710 N N . PRO B 1 380 ? -0.955 -6.242 -11.376 1.00 26.62 716 PRO B N 1
ATOM 1711 C CA . PRO B 1 380 ? 0.240 -6.429 -10.593 1.00 27.72 716 PRO B CA 1
ATOM 1712 C C . PRO B 1 380 ? 1.525 -6.409 -11.426 1.00 28.56 716 PRO B C 1
ATOM 1713 O O . PRO B 1 380 ? 2.605 -6.286 -10.843 1.00 29.48 716 PRO B O 1
ATOM 1717 N N . PHE B 1 381 ? 1.408 -6.472 -12.763 1.00 28.35 717 PHE B N 1
ATOM 1718 C CA . PHE B 1 381 ? 2.556 -6.381 -13.679 1.00 28.90 717 PHE B CA 1
ATOM 1719 C C . PHE B 1 381 ? 2.771 -4.993 -14.271 1.00 30.15 717 PHE B C 1
ATOM 1720 O O . PHE B 1 381 ? 3.609 -4.827 -15.180 1.00 30.97 717 PHE B O 1
ATOM 1728 N N . LYS B 1 382 ? 2.004 -4.003 -13.817 1.00 29.96 718 LYS B N 1
ATOM 1729 C CA . LYS B 1 382 ? 2.215 -2.658 -14.302 1.00 32.61 718 LYS B CA 1
ATOM 1730 C C . LYS B 1 382 ? 3.585 -2.206 -13.778 1.00 34.53 718 LYS B C 1
ATOM 1731 O O . LYS B 1 382 ? 3.945 -2.505 -12.636 1.00 36.66 718 LYS B O 1
ATOM 1737 N N . TRP B 1 383 ? 4.340 -1.508 -14.604 1.00 37.65 719 TRP B N 1
ATOM 1738 C CA . TRP B 1 383 ? 5.662 -0.974 -14.216 1.00 40.74 719 TRP B CA 1
ATOM 1739 C C . TRP B 1 383 ? 6.716 -2.077 -14.222 1.00 42.34 719 TRP B C 1
ATOM 1740 O O . TRP B 1 383 ? 7.689 -1.986 -14.973 1.00 45.15 719 TRP B O 1
#